Protein AF-A0A960Y0Y5-F1 (afdb_monomer)

Mean predicted aligned error: 6.57 Å

Radius of gyration: 22.01 Å; Cα contacts (8 Å, |Δi|>4): 395; chains: 1; bounding box: 77×46×62 Å

Structure (mmCIF, N/CA/C/O backbone):
data_AF-A0A960Y0Y5-F1
#
_entry.id   AF-A0A960Y0Y5-F1
#
loop_
_atom_site.group_PDB
_atom_site.id
_atom_site.type_symbol
_atom_site.label_atom_id
_atom_site.label_alt_id
_atom_site.label_comp_id
_atom_site.label_asym_id
_atom_site.label_entity_id
_atom_site.label_seq_id
_atom_site.pdbx_PDB_ins_code
_atom_site.Cartn_x
_atom_site.Cartn_y
_atom_site.Cartn_z
_atom_site.occupancy
_atom_site.B_iso_or_equiv
_atom_site.auth_seq_id
_atom_site.auth_comp_id
_atom_site.auth_asym_id
_atom_site.auth_atom_id
_atom_site.pdbx_PDB_model_num
ATOM 1 N N . MET A 1 1 ? -52.942 3.754 -38.334 1.00 38.88 1 MET A N 1
ATOM 2 C CA . MET A 1 1 ? -52.303 3.213 -37.120 1.00 38.88 1 MET A CA 1
ATOM 3 C C . MET A 1 1 ? -50.908 2.802 -37.531 1.00 38.88 1 MET A C 1
ATOM 5 O O . MET A 1 1 ? -50.777 1.812 -38.232 1.00 38.88 1 MET A O 1
ATOM 9 N N . ALA A 1 2 ? -49.924 3.658 -37.262 1.00 35.59 2 ALA A N 1
ATOM 10 C CA . ALA A 1 2 ? -48.522 3.350 -37.504 1.00 35.59 2 ALA A CA 1
ATOM 11 C C . ALA A 1 2 ? -47.985 2.706 -36.225 1.00 35.59 2 ALA A C 1
ATOM 13 O O . ALA A 1 2 ? -48.118 3.289 -35.150 1.00 35.59 2 ALA A O 1
ATOM 14 N N . GLU A 1 3 ? -47.484 1.483 -36.349 1.00 37.06 3 GLU A N 1
ATOM 15 C CA . GLU A 1 3 ? -46.760 0.783 -35.294 1.00 37.06 3 GLU A CA 1
ATOM 16 C C . GLU A 1 3 ? -45.404 1.473 -35.111 1.00 37.06 3 GLU A C 1
ATOM 18 O O . GLU A 1 3 ? -44.602 1.549 -36.042 1.00 37.06 3 GLU A O 1
ATOM 23 N N . GLU A 1 4 ? -45.170 2.019 -33.918 1.00 37.22 4 GLU A N 1
ATOM 24 C CA . GLU A 1 4 ? -43.844 2.447 -33.485 1.00 37.22 4 GLU A CA 1
ATOM 25 C C . GLU A 1 4 ? -43.014 1.191 -33.214 1.00 37.22 4 GLU A C 1
ATOM 27 O O . GLU A 1 4 ? -43.212 0.479 -32.229 1.00 37.22 4 GLU A O 1
ATOM 32 N N . ILE A 1 5 ? -42.102 0.900 -34.139 1.00 40.56 5 ILE A N 1
ATOM 33 C CA . ILE A 1 5 ? -41.051 -0.097 -33.966 1.00 40.56 5 ILE A CA 1
ATOM 34 C C . ILE A 1 5 ? -40.101 0.464 -32.907 1.00 40.56 5 ILE A C 1
ATOM 36 O O . ILE A 1 5 ? -39.397 1.443 -33.150 1.00 40.56 5 ILE A O 1
ATOM 40 N N . GLY A 1 6 ? -40.127 -0.132 -31.715 1.00 38.81 6 GLY A N 1
ATOM 41 C CA . GLY A 1 6 ? -39.169 0.161 -30.659 1.00 38.81 6 GLY A CA 1
ATOM 42 C C . GLY A 1 6 ? -37.760 -0.172 -31.136 1.00 38.81 6 GLY A C 1
ATOM 43 O O . GLY A 1 6 ? -37.482 -1.311 -31.504 1.00 38.81 6 GLY A O 1
ATOM 44 N N . GLU A 1 7 ? -36.883 0.829 -31.140 1.00 38.09 7 GLU A N 1
ATOM 45 C CA . GLU A 1 7 ? -35.450 0.635 -31.333 1.00 38.09 7 GLU A CA 1
ATOM 46 C C . GLU A 1 7 ? -34.916 -0.254 -30.200 1.00 38.09 7 GLU A C 1
ATOM 48 O O . GLU A 1 7 ? -34.775 0.182 -29.053 1.00 38.09 7 GLU A O 1
ATOM 53 N N . GLU A 1 8 ? -34.625 -1.518 -30.516 1.00 40.66 8 GLU A N 1
ATOM 54 C CA . GLU A 1 8 ? -33.754 -2.358 -29.701 1.00 40.66 8 GLU A CA 1
ATOM 55 C C . GLU A 1 8 ? -32.393 -1.661 -29.598 1.00 40.66 8 GLU A C 1
ATOM 57 O O . GLU A 1 8 ? -31.625 -1.588 -30.557 1.00 40.66 8 GLU A O 1
ATOM 62 N N . GLN A 1 9 ? -32.102 -1.101 -28.423 1.00 40.53 9 GLN A N 1
ATOM 63 C CA . GLN A 1 9 ? -30.774 -0.593 -28.112 1.00 40.53 9 GLN A CA 1
ATOM 64 C C . GLN A 1 9 ? -29.809 -1.779 -28.078 1.00 40.53 9 GLN A C 1
ATOM 66 O O . GLN A 1 9 ? -29.833 -2.575 -27.138 1.00 40.53 9 GLN A O 1
ATOM 71 N N . GLU A 1 10 ? -28.948 -1.882 -29.091 1.00 39.78 10 GLU A N 1
ATOM 72 C CA . GLU A 1 10 ? -27.804 -2.790 -29.070 1.00 39.78 10 GLU A CA 1
ATOM 73 C C . GLU A 1 10 ? -27.032 -2.626 -27.744 1.00 39.78 10 GLU A C 1
ATOM 75 O O . GLU A 1 10 ? -26.774 -1.490 -27.312 1.00 39.78 10 GLU A O 1
ATOM 80 N N . PRO A 1 11 ? -26.639 -3.724 -27.073 1.00 42.34 11 PRO A N 1
ATOM 81 C CA . PRO A 1 11 ? -25.850 -3.634 -25.857 1.00 42.34 11 PRO A CA 1
ATOM 82 C C . PRO A 1 11 ? -24.493 -3.010 -26.195 1.00 42.34 11 PRO A C 1
ATOM 84 O O . PRO A 1 11 ? -23.631 -3.641 -26.801 1.00 42.34 11 PRO A O 1
ATOM 87 N N . LYS A 1 12 ? -24.294 -1.746 -25.797 1.00 58.06 12 LYS A N 1
ATOM 88 C CA . LYS A 1 12 ? -22.988 -1.083 -25.879 1.00 58.06 12 LYS A CA 1
ATOM 89 C C . LYS A 1 12 ? -21.984 -1.910 -25.084 1.00 58.06 12 LYS A C 1
ATOM 91 O O . LYS A 1 12 ? -22.096 -1.992 -23.862 1.00 58.06 12 LYS A O 1
ATOM 96 N N . THR A 1 13 ? -21.005 -2.494 -25.772 1.00 67.75 13 THR A N 1
ATOM 97 C CA . THR A 1 13 ? -19.885 -3.191 -25.137 1.00 67.75 13 THR A CA 1
ATOM 98 C C . THR A 1 13 ? -19.277 -2.288 -24.058 1.00 67.75 13 THR A C 1
ATOM 100 O O . THR A 1 13 ? -18.972 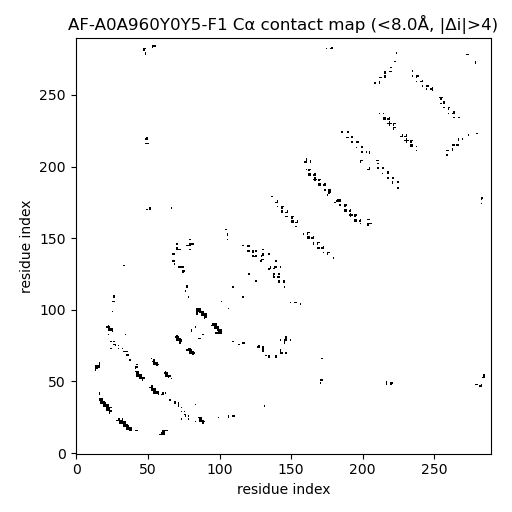-1.125 -24.356 1.00 67.75 13 THR A O 1
ATOM 103 N N . PRO A 1 14 ? -19.120 -2.769 -22.812 1.00 77.00 14 PRO A N 1
ATOM 104 C CA . PRO A 1 14 ? -18.506 -1.980 -21.752 1.00 77.00 14 PRO A CA 1
ATOM 105 C C . PRO A 1 14 ? -17.102 -1.519 -22.164 1.00 77.00 14 PRO A C 1
ATOM 107 O O . PRO A 1 14 ? -16.345 -2.273 -22.774 1.00 77.00 14 PRO A O 1
ATOM 110 N N . GLY A 1 15 ? -16.753 -0.271 -21.852 1.00 84.62 15 GLY A N 1
ATOM 111 C CA . GLY A 1 15 ? -15.432 0.280 -22.154 1.00 84.62 15 GLY A CA 1
ATOM 112 C C . GLY A 1 15 ? -14.330 -0.282 -21.249 1.00 84.62 15 GLY A C 1
ATOM 113 O O . GLY A 1 15 ? -14.602 -0.846 -20.189 1.00 84.62 15 GLY A O 1
ATOM 114 N N . ASP A 1 16 ? -13.071 -0.062 -21.625 1.00 88.75 16 ASP A N 1
ATOM 115 C CA . ASP A 1 16 ? -11.916 -0.388 -20.780 1.00 88.75 16 ASP A CA 1
ATOM 116 C C . ASP A 1 16 ? -11.699 0.714 -19.715 1.00 88.75 16 ASP A C 1
ATOM 118 O O . ASP A 1 16 ? -11.563 1.901 -20.066 1.00 88.75 16 ASP A O 1
ATOM 122 N N . PRO A 1 17 ? -11.715 0.383 -18.407 1.00 92.19 17 PRO A N 1
ATOM 123 C CA . PRO A 1 17 ? -11.440 1.354 -17.353 1.00 92.19 17 PRO A CA 1
ATOM 124 C C . PRO A 1 17 ? -9.949 1.720 -17.239 1.00 92.19 17 PRO A C 1
ATOM 126 O O . PRO A 1 17 ? -9.630 2.689 -16.544 1.00 92.19 17 PRO A O 1
ATOM 129 N N . ILE A 1 18 ? -9.037 0.988 -17.883 1.00 94.19 18 ILE A N 1
ATOM 130 C CA . ILE A 1 18 ? -7.590 1.176 -17.781 1.00 94.19 18 ILE A CA 1
ATOM 131 C C . ILE A 1 18 ? -7.074 2.088 -18.897 1.00 94.19 18 ILE A C 1
ATOM 133 O O . ILE A 1 18 ? -7.398 1.963 -20.074 1.00 94.19 18 ILE A O 1
ATOM 137 N N . LEU A 1 19 ? -6.243 3.049 -18.508 1.00 93.56 19 LEU A N 1
ATOM 138 C CA . LEU A 1 19 ? -5.456 3.886 -19.401 1.00 93.56 19 LEU A CA 1
ATOM 139 C C . LEU A 1 19 ? -4.022 3.365 -19.407 1.00 93.56 19 LEU A C 1
ATOM 141 O O . LEU A 1 19 ? -3.448 3.126 -18.343 1.00 93.56 19 LEU A O 1
ATOM 145 N N . VAL A 1 20 ? -3.439 3.237 -20.595 1.00 94.50 20 VAL A N 1
ATOM 146 C CA . VAL A 1 20 ? -2.061 2.772 -20.784 1.00 94.50 20 VAL A CA 1
ATOM 147 C C . VAL A 1 20 ? -1.204 3.931 -21.277 1.00 94.50 20 VAL A C 1
ATOM 149 O O . VAL A 1 20 ? -1.594 4.656 -22.191 1.00 94.50 20 VAL A O 1
ATOM 152 N N . TYR A 1 21 ? -0.038 4.109 -20.664 1.00 93.69 21 TYR A N 1
ATOM 153 C CA . TYR A 1 21 ? 0.940 5.120 -21.047 1.00 93.69 21 TYR A CA 1
ATOM 154 C C . TYR A 1 21 ? 2.309 4.486 -21.240 1.00 93.69 21 TYR A C 1
ATOM 156 O O . TYR A 1 21 ? 2.738 3.690 -20.406 1.00 93.69 21 TYR A O 1
ATOM 164 N N . ASP A 1 22 ? 3.019 4.923 -22.272 1.00 94.44 22 ASP A N 1
ATOM 165 C CA . ASP A 1 22 ? 4.430 4.598 -22.439 1.00 94.44 22 ASP A CA 1
ATOM 166 C C . ASP A 1 22 ? 5.278 5.463 -21.507 1.00 94.44 22 ASP A C 1
ATOM 168 O O . ASP A 1 22 ? 5.110 6.688 -21.416 1.00 94.44 22 ASP A O 1
ATOM 172 N N . VAL A 1 23 ? 6.166 4.804 -20.772 1.00 96.81 23 VAL A N 1
ATOM 173 C CA . VAL A 1 23 ? 7.117 5.424 -19.856 1.00 96.81 23 VAL A CA 1
ATOM 174 C C . VAL A 1 23 ? 8.489 4.777 -20.030 1.00 96.81 23 VAL A C 1
ATOM 176 O O . VAL A 1 23 ? 8.618 3.667 -20.526 1.00 96.81 23 VAL A O 1
ATOM 179 N N . THR A 1 24 ? 9.533 5.462 -19.586 1.00 98.19 24 THR A N 1
ATOM 180 C CA . THR A 1 24 ? 10.914 4.988 -19.644 1.00 98.19 24 THR A CA 1
ATOM 181 C C . THR A 1 24 ? 11.428 4.699 -18.239 1.00 98.19 24 THR A C 1
ATOM 183 O O . THR A 1 24 ? 11.309 5.532 -17.329 1.00 98.19 24 THR A O 1
ATOM 186 N N . CYS A 1 25 ? 12.025 3.520 -18.062 1.00 98.06 25 CYS A N 1
ATOM 187 C CA . CYS A 1 25 ? 12.634 3.101 -16.808 1.00 98.06 25 CYS A CA 1
ATOM 188 C C . CYS A 1 25 ? 13.785 4.046 -16.412 1.00 98.06 25 CYS A C 1
ATOM 190 O O . CYS A 1 25 ? 14.710 4.238 -17.197 1.00 98.06 25 CYS A O 1
ATOM 192 N N . PRO A 1 26 ? 13.804 4.598 -15.186 1.00 97.75 26 PRO A N 1
ATOM 193 C CA . PRO A 1 26 ? 14.880 5.493 -14.750 1.00 97.75 26 PRO A CA 1
ATOM 194 C C . PRO A 1 26 ? 16.202 4.771 -14.428 1.00 97.75 26 PRO A C 1
ATOM 196 O O . PRO A 1 26 ? 17.226 5.416 -14.205 1.00 97.75 26 PRO A O 1
ATOM 199 N N . VAL A 1 27 ? 16.188 3.436 -14.360 1.00 97.69 27 VAL A N 1
ATOM 200 C CA . VAL A 1 27 ? 17.361 2.621 -14.015 1.00 97.69 27 VAL A CA 1
ATOM 201 C C . VAL A 1 27 ? 18.093 2.159 -15.273 1.00 97.69 27 VAL A C 1
ATOM 203 O O . VAL A 1 27 ? 19.270 2.479 -15.427 1.00 97.69 27 VAL A O 1
ATOM 206 N N . CYS A 1 28 ? 17.407 1.431 -16.158 1.00 96.75 28 CYS A N 1
ATOM 207 C CA . CYS A 1 28 ? 17.999 0.818 -17.353 1.00 96.75 28 CYS A CA 1
ATOM 208 C C . CYS A 1 28 ? 17.586 1.481 -18.675 1.00 96.75 28 CYS A C 1
ATOM 210 O O . CYS A 1 28 ? 17.960 0.988 -19.731 1.00 96.75 28 CYS A O 1
ATOM 212 N N . GLU A 1 29 ? 16.802 2.563 -18.624 1.00 97.19 29 GLU A N 1
ATOM 213 C CA . GLU A 1 29 ? 16.362 3.336 -19.798 1.00 97.19 29 GLU A CA 1
ATOM 214 C C . GLU A 1 29 ? 15.484 2.574 -20.805 1.00 97.19 29 GLU A C 1
ATOM 216 O O . GLU A 1 29 ? 15.203 3.093 -21.878 1.00 97.19 29 GLU A O 1
ATOM 221 N N . PHE A 1 30 ? 14.966 1.396 -20.439 1.00 96.62 30 PHE A N 1
ATOM 222 C CA . PHE A 1 30 ? 13.965 0.679 -21.233 1.00 96.62 30 PHE A CA 1
ATOM 223 C C . PHE A 1 30 ? 12.703 1.536 -21.424 1.00 96.62 30 PHE A C 1
ATOM 225 O O . PHE A 1 30 ? 12.082 1.943 -20.436 1.00 96.62 30 PHE A O 1
ATOM 232 N N . ASP A 1 31 ? 12.344 1.826 -22.674 1.00 93.62 31 ASP A N 1
ATOM 233 C CA . ASP A 1 31 ? 11.357 2.832 -23.090 1.00 93.62 31 ASP A CA 1
ATOM 234 C C . ASP A 1 31 ? 10.014 2.258 -23.569 1.00 93.62 31 ASP A C 1
ATOM 236 O O . ASP A 1 31 ? 9.048 3.005 -23.700 1.00 93.62 31 ASP A O 1
ATOM 240 N N . GLU A 1 32 ? 9.906 0.937 -23.718 1.00 91.62 32 GLU A N 1
ATOM 241 C CA . GLU A 1 32 ? 8.648 0.238 -24.026 1.00 91.62 32 GLU A CA 1
ATOM 242 C C . GLU A 1 32 ? 7.831 -0.126 -22.764 1.00 91.62 32 GLU A C 1
ATOM 244 O O . GLU A 1 32 ? 6.918 -0.957 -22.800 1.00 91.62 32 GLU A O 1
ATOM 249 N N . LEU A 1 33 ? 8.143 0.478 -21.612 1.00 95.19 33 LEU A N 1
ATOM 250 C CA . LEU A 1 33 ? 7.489 0.165 -20.343 1.00 95.19 33 LEU A CA 1
ATOM 251 C C . LEU A 1 33 ? 6.071 0.755 -20.283 1.00 95.19 33 LEU A C 1
ATOM 253 O O . LEU A 1 33 ? 5.865 1.952 -20.475 1.00 95.19 33 LEU A O 1
ATOM 257 N N . LYS A 1 34 ? 5.086 -0.086 -19.948 1.00 95.44 34 LYS A N 1
ATOM 258 C CA . LYS A 1 34 ? 3.674 0.308 -19.832 1.00 95.44 34 LYS A CA 1
ATOM 259 C C . LYS A 1 34 ? 3.316 0.691 -18.397 1.00 95.44 34 LYS A C 1
ATOM 261 O O . LYS A 1 34 ? 3.380 -0.140 -17.493 1.00 95.44 34 LYS A O 1
ATOM 266 N N . TYR A 1 35 ? 2.896 1.938 -18.201 1.00 96.50 35 TYR A N 1
ATOM 267 C CA . TYR A 1 35 ? 2.264 2.419 -16.973 1.00 96.50 35 TYR A CA 1
ATOM 268 C C . TYR A 1 35 ? 0.741 2.375 -17.111 1.00 96.50 35 TYR A C 1
ATOM 270 O O . TYR A 1 35 ? 0.183 2.939 -18.055 1.00 96.50 35 TYR A O 1
ATOM 278 N N . TYR A 1 36 ? 0.071 1.757 -16.141 1.00 96.00 36 TYR A N 1
ATOM 279 C CA . TYR A 1 36 ? -1.385 1.635 -16.103 1.00 96.00 36 TYR A CA 1
ATOM 280 C C . TYR A 1 36 ? -1.981 2.643 -15.120 1.00 96.00 36 TYR A C 1
ATOM 282 O O . TYR A 1 36 ? -1.487 2.801 -14.004 1.00 96.00 36 TYR A O 1
ATOM 290 N N . ALA A 1 37 ? -3.062 3.309 -15.521 1.00 94.56 37 ALA A N 1
ATOM 291 C CA . ALA A 1 37 ? -3.837 4.188 -14.654 1.00 94.56 37 ALA A CA 1
ATOM 292 C C . ALA A 1 37 ? -5.325 3.857 -14.736 1.00 94.56 37 ALA A C 1
ATOM 294 O O . ALA A 1 37 ? -5.858 3.639 -15.820 1.00 94.56 37 ALA A O 1
ATOM 295 N N . LEU A 1 38 ? -6.022 3.891 -13.604 1.00 93.44 38 LEU A N 1
ATOM 296 C CA . LEU A 1 38 ? -7.473 3.762 -13.596 1.00 93.44 38 LEU A CA 1
ATOM 297 C C . LEU A 1 38 ? -8.124 5.071 -14.057 1.00 93.44 38 LEU A C 1
ATOM 299 O O . LEU A 1 38 ? -7.866 6.141 -13.496 1.00 93.44 38 LEU A O 1
ATOM 303 N N . ARG A 1 39 ? -9.015 4.997 -15.047 1.00 92.31 39 ARG A N 1
ATOM 304 C CA . ARG A 1 39 ? -9.827 6.138 -15.477 1.00 92.31 39 ARG A CA 1
ATOM 305 C C . ARG A 1 39 ? -10.686 6.619 -14.307 1.00 92.31 39 ARG A C 1
ATOM 307 O O . ARG A 1 39 ? -11.393 5.833 -13.675 1.00 92.31 39 ARG A O 1
ATOM 314 N N . ALA A 1 40 ? -10.658 7.920 -14.029 1.00 88.38 40 ALA A N 1
ATOM 315 C CA . ALA A 1 40 ? -11.422 8.504 -12.929 1.00 88.38 40 ALA A CA 1
ATOM 316 C C . ALA A 1 40 ? -12.922 8.167 -13.038 1.00 88.38 40 ALA A C 1
ATOM 318 O O . ALA A 1 40 ? -13.525 8.346 -14.096 1.00 88.38 40 ALA A O 1
ATOM 319 N N . LYS A 1 41 ? -13.519 7.711 -11.926 1.00 85.94 41 LYS A N 1
ATOM 320 C CA . LYS A 1 41 ? -14.946 7.342 -11.810 1.00 85.94 41 LYS A CA 1
ATOM 321 C C . LYS A 1 41 ? -15.411 6.262 -12.807 1.00 85.94 41 LYS A C 1
ATOM 323 O O . LYS A 1 41 ? -16.597 6.206 -13.125 1.00 85.94 41 LYS A O 1
ATOM 328 N N . SER A 1 42 ? -14.497 5.436 -13.321 1.00 88.94 42 SER A N 1
ATOM 329 C CA . SER A 1 42 ? -14.847 4.314 -14.205 1.00 88.94 42 SER A CA 1
ATOM 330 C C . SER A 1 42 ? -15.503 3.161 -13.443 1.00 88.94 42 SER A C 1
ATOM 332 O O . SER A 1 42 ? -16.532 2.649 -13.881 1.00 88.94 42 SER A O 1
ATOM 334 N N . LEU A 1 43 ? -14.954 2.819 -12.276 1.00 88.56 43 LEU A N 1
ATOM 335 C CA . LEU A 1 43 ? -15.423 1.738 -11.411 1.00 88.56 43 LEU A CA 1
ATOM 336 C C . LEU A 1 43 ? -15.924 2.276 -10.069 1.00 88.56 43 LEU A C 1
ATOM 338 O O . LEU A 1 43 ? -15.470 3.323 -9.590 1.00 88.56 43 LEU A O 1
ATOM 342 N N . MET A 1 44 ? -16.855 1.544 -9.459 1.00 88.50 44 MET A N 1
ATOM 343 C CA . MET A 1 44 ? -17.244 1.774 -8.071 1.00 88.50 44 MET A CA 1
ATOM 344 C C . MET A 1 44 ? -16.161 1.211 -7.151 1.00 88.50 44 MET A C 1
ATOM 346 O O . MET A 1 44 ? -15.626 0.136 -7.404 1.00 88.50 44 MET A O 1
ATOM 350 N N . VAL A 1 45 ? -15.810 1.946 -6.094 1.00 90.12 45 VAL A N 1
ATOM 351 C CA . VAL A 1 45 ? -14.747 1.542 -5.165 1.00 90.12 45 VAL A CA 1
ATOM 352 C C . VAL A 1 45 ? -15.313 1.464 -3.758 1.00 90.12 45 VAL A C 1
ATOM 354 O O . VAL A 1 45 ? -15.796 2.464 -3.223 1.00 90.12 45 VAL A O 1
ATOM 357 N N . LYS A 1 46 ? -15.227 0.281 -3.155 1.00 89.75 46 LYS A N 1
ATOM 358 C CA . LYS A 1 46 ? -15.455 0.061 -1.722 1.00 89.75 46 LYS A CA 1
ATOM 359 C C . LYS A 1 46 ? -14.140 -0.308 -1.045 1.00 89.75 46 LYS A C 1
ATOM 361 O O . LYS A 1 46 ? -13.162 -0.611 -1.714 1.00 89.75 46 LYS A O 1
AT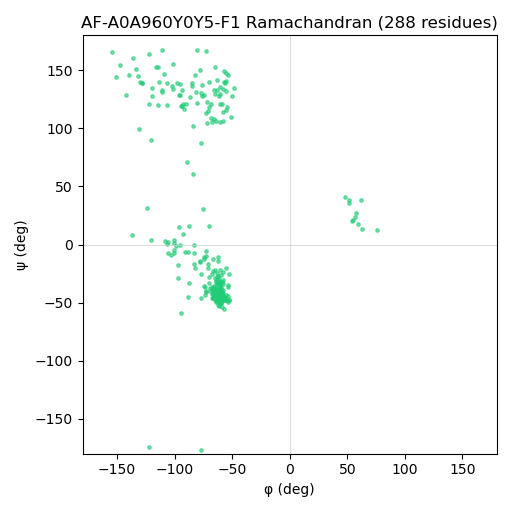OM 366 N N . SER A 1 47 ? -14.113 -0.284 0.278 1.00 90.69 47 SER A N 1
ATOM 367 C CA . SER A 1 47 ? -12.983 -0.773 1.070 1.00 90.69 47 SER A CA 1
ATOM 368 C C . SER A 1 47 ? -13.354 -2.096 1.722 1.00 90.69 47 SER A C 1
ATOM 370 O O . SER A 1 47 ? -14.462 -2.222 2.248 1.00 90.69 47 SER A O 1
ATOM 372 N N . ASN A 1 48 ? -12.428 -3.053 1.748 1.00 91.38 48 ASN A N 1
ATOM 373 C CA . ASN A 1 48 ? -12.559 -4.209 2.633 1.00 91.38 48 ASN A CA 1
ATOM 374 C C . ASN A 1 48 ? -12.207 -3.847 4.092 1.00 91.38 48 ASN A C 1
ATOM 376 O O . ASN A 1 48 ? -11.905 -2.698 4.414 1.00 91.38 48 ASN A O 1
ATOM 380 N N . ILE A 1 49 ? -12.230 -4.843 4.980 1.00 92.12 49 ILE A N 1
ATOM 381 C CA . ILE A 1 49 ? -11.959 -4.687 6.418 1.00 92.12 49 ILE A CA 1
ATOM 382 C C . ILE A 1 49 ? -10.557 -4.139 6.750 1.00 92.12 49 ILE A C 1
ATOM 384 O O . ILE A 1 49 ? -10.384 -3.499 7.780 1.00 92.12 49 ILE A O 1
ATOM 388 N N . LEU A 1 50 ? -9.568 -4.344 5.874 1.00 93.75 50 LEU A N 1
ATOM 389 C CA . LEU A 1 50 ? -8.207 -3.799 6.000 1.00 93.75 50 LEU A CA 1
ATOM 390 C C . LEU A 1 50 ? -8.032 -2.493 5.201 1.00 93.75 50 LEU A C 1
ATOM 392 O O . LEU A 1 50 ? -6.911 -2.059 4.932 1.00 93.75 50 LEU A O 1
ATOM 396 N N . GLU A 1 51 ? -9.142 -1.877 4.790 1.00 94.12 51 GLU A N 1
ATOM 397 C CA . GLU A 1 51 ? -9.199 -0.674 3.958 1.00 94.12 51 GLU A CA 1
ATOM 398 C C . GLU A 1 51 ? -8.489 -0.809 2.606 1.00 94.12 51 GLU A C 1
ATOM 400 O O . GLU A 1 51 ? -8.016 0.176 2.037 1.00 94.12 51 GLU A O 1
ATOM 405 N N . ILE A 1 52 ? -8.386 -2.023 2.065 1.00 93.56 52 ILE A N 1
ATOM 406 C CA . ILE A 1 52 ? -7.884 -2.235 0.705 1.00 93.56 52 ILE A CA 1
ATOM 407 C C . ILE A 1 52 ? -9.043 -1.969 -0.268 1.00 93.56 52 ILE A C 1
ATOM 409 O O . ILE A 1 52 ? -10.136 -2.504 -0.050 1.00 93.56 52 ILE A O 1
ATOM 413 N N . PRO A 1 53 ? -8.830 -1.168 -1.330 1.00 92.56 53 PRO A N 1
ATOM 414 C CA . PRO A 1 53 ? -9.849 -0.916 -2.341 1.00 92.56 53 PRO A CA 1
ATOM 415 C C . PRO A 1 53 ? -10.331 -2.208 -3.004 1.00 92.56 53 PRO A C 1
ATOM 417 O O . PRO A 1 53 ? -9.520 -3.024 -3.428 1.00 92.56 53 PRO A O 1
ATOM 420 N N . ILE A 1 54 ? -11.641 -2.361 -3.138 1.00 90.19 54 ILE A N 1
ATOM 421 C CA . ILE A 1 54 ? -12.322 -3.388 -3.919 1.00 90.19 54 ILE A CA 1
ATOM 422 C C . ILE A 1 54 ? -13.048 -2.664 -5.047 1.00 90.19 54 ILE A C 1
ATOM 424 O O . ILE A 1 54 ? -13.873 -1.780 -4.800 1.00 90.19 54 ILE A O 1
ATOM 428 N N . TYR A 1 55 ? -12.687 -3.015 -6.276 1.00 89.38 55 TYR A N 1
ATOM 429 C CA . TYR A 1 55 ? -13.237 -2.432 -7.491 1.00 89.38 55 TYR A CA 1
ATOM 430 C C . TYR A 1 55 ? -14.429 -3.273 -7.943 1.00 89.38 55 TYR A C 1
ATOM 432 O O . TYR A 1 55 ? -14.277 -4.457 -8.228 1.00 89.38 55 TYR A O 1
ATOM 440 N N . GLU A 1 56 ? -15.610 -2.664 -7.952 1.00 84.50 56 GLU A N 1
ATOM 441 C CA . GLU A 1 56 ? -16.865 -3.294 -8.357 1.00 84.50 56 GLU A CA 1
ATOM 442 C C . GLU A 1 56 ? -17.251 -2.886 -9.781 1.00 84.50 56 GLU A C 1
ATOM 444 O O . GLU A 1 56 ? -16.880 -1.811 -10.275 1.00 84.50 56 GLU A O 1
ATOM 449 N N . ASP A 1 57 ? -18.037 -3.756 -10.407 1.00 75.69 57 ASP A N 1
ATOM 450 C CA . ASP A 1 57 ? -18.552 -3.600 -11.759 1.00 75.69 57 ASP A CA 1
ATOM 451 C C . ASP A 1 57 ? -19.317 -2.284 -11.924 1.00 75.69 57 ASP A C 1
ATOM 453 O O . ASP A 1 57 ? -19.994 -1.778 -11.025 1.00 75.69 57 ASP A O 1
ATOM 457 N N . SER A 1 58 ? -19.231 -1.735 -13.130 1.00 81.88 58 SER A N 1
ATOM 458 C CA . SER A 1 58 ? -19.987 -0.564 -13.550 1.00 81.88 58 SER A CA 1
ATOM 459 C C . SER A 1 58 ? -20.680 -0.899 -14.863 1.00 81.88 58 SER A C 1
ATOM 461 O O . SER A 1 58 ? -20.034 -1.464 -15.742 1.00 81.88 58 SER A O 1
ATOM 463 N N . PRO A 1 59 ? -21.943 -0.493 -15.086 1.00 82.31 59 PRO A N 1
ATOM 464 C CA . PRO A 1 59 ? -22.630 -0.763 -16.352 1.00 82.31 59 PRO A CA 1
ATOM 465 C C . PRO A 1 59 ? -21.881 -0.257 -17.597 1.00 82.31 59 PRO A C 1
ATOM 467 O O . PRO A 1 59 ? -22.164 -0.684 -18.709 1.00 82.31 59 PRO A O 1
ATOM 470 N N . LYS A 1 60 ? -20.952 0.694 -17.424 1.00 85.69 60 LYS A N 1
ATOM 471 C CA . LYS A 1 60 ? -20.210 1.338 -18.515 1.00 85.69 60 LYS A CA 1
ATOM 472 C C . LYS A 1 60 ? -18.830 0.742 -18.780 1.00 85.69 60 LYS A C 1
ATOM 474 O O . LYS A 1 60 ? -18.270 1.053 -19.828 1.00 85.69 60 LYS A O 1
ATOM 479 N N . TYR A 1 61 ? -18.262 -0.024 -17.850 1.00 86.31 61 TYR A N 1
ATOM 480 C CA . TYR A 1 61 ? -16.867 -0.459 -17.924 1.00 86.31 61 TYR A CA 1
ATOM 481 C C . TYR A 1 61 ? -16.702 -1.907 -17.476 1.00 86.31 61 TYR A C 1
ATOM 483 O O . TYR A 1 61 ? -17.383 -2.356 -16.558 1.00 86.31 61 TYR A O 1
ATOM 491 N N . VAL A 1 62 ? -15.766 -2.615 -18.105 1.00 84.62 62 VAL A N 1
ATOM 492 C CA . VAL A 1 62 ? -15.390 -3.975 -17.700 1.00 84.62 62 VAL A CA 1
ATOM 493 C C . VAL A 1 62 ? -14.806 -3.956 -16.285 1.00 84.62 62 VAL A C 1
ATOM 495 O O . VAL A 1 62 ? -14.077 -3.037 -15.916 1.00 84.62 62 VAL A O 1
ATOM 498 N N . ALA A 1 63 ? -15.122 -4.976 -15.492 1.00 81.75 63 ALA A N 1
ATOM 499 C CA . ALA A 1 63 ? -14.584 -5.159 -14.152 1.00 81.75 63 ALA A CA 1
ATOM 500 C C . ALA A 1 63 ? -13.069 -5.415 -14.178 1.00 81.75 63 ALA A C 1
ATOM 502 O O . ALA A 1 63 ? -12.602 -6.306 -14.886 1.00 81.75 63 ALA A O 1
ATOM 503 N N . VAL A 1 64 ? -12.301 -4.670 -13.378 1.00 87.94 64 VAL A N 1
ATOM 504 C CA . VAL A 1 64 ? -10.852 -4.875 -13.212 1.00 87.94 64 VAL A CA 1
ATOM 505 C C . VAL A 1 64 ? -10.465 -4.639 -11.753 1.00 87.94 64 VAL A C 1
ATOM 507 O O . VAL A 1 64 ? -10.752 -3.578 -11.198 1.00 87.94 64 VAL A O 1
ATOM 510 N N . ASP A 1 65 ? -9.752 -5.589 -11.140 1.00 91.12 65 ASP A N 1
ATOM 511 C CA . ASP A 1 65 ? -9.104 -5.373 -9.841 1.00 91.12 65 ASP A CA 1
ATOM 512 C C . ASP A 1 65 ? -7.830 -4.543 -10.044 1.00 91.12 65 ASP A C 1
ATOM 514 O O . ASP A 1 65 ? -6.732 -5.065 -10.230 1.00 91.12 65 ASP A O 1
ATOM 518 N N . TYR A 1 66 ? -7.970 -3.216 -10.025 1.00 93.81 66 TYR A N 1
ATOM 519 C CA . TYR A 1 66 ? -6.855 -2.306 -10.294 1.00 93.81 66 TYR A CA 1
ATOM 520 C C . TYR A 1 66 ? -5.701 -2.421 -9.279 1.00 93.81 66 TYR A C 1
ATOM 522 O O . TYR A 1 66 ? -4.593 -1.962 -9.565 1.00 93.81 66 TYR A O 1
ATOM 530 N N . ASN A 1 67 ? -5.895 -3.078 -8.126 1.00 94.94 67 ASN A N 1
ATOM 531 C CA . ASN A 1 67 ? -4.771 -3.377 -7.238 1.00 94.94 67 ASN A CA 1
ATOM 532 C C . ASN A 1 67 ? -3.695 -4.210 -7.959 1.00 94.94 67 ASN A C 1
ATOM 534 O O . ASN A 1 67 ? -2.510 -3.974 -7.743 1.00 94.94 67 ASN A O 1
ATOM 538 N N . GLU A 1 68 ? -4.074 -5.097 -8.884 1.00 95.38 68 GLU A N 1
ATOM 539 C CA . GL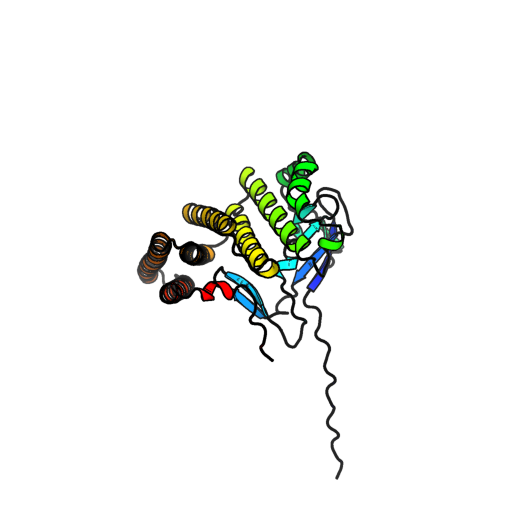U A 1 68 ? -3.137 -5.925 -9.659 1.00 95.38 68 GLU A CA 1
ATOM 540 C C . GLU A 1 68 ? -2.188 -5.091 -10.533 1.00 95.38 68 GLU A C 1
ATOM 542 O O . GLU A 1 68 ? -1.060 -5.505 -10.802 1.00 95.38 68 GLU A O 1
ATOM 547 N N . LEU A 1 69 ? -2.612 -3.888 -10.934 1.00 95.50 69 LEU A N 1
ATOM 548 C CA . LEU A 1 69 ? -1.895 -2.997 -11.853 1.00 95.50 69 LEU A CA 1
ATOM 549 C C . LEU A 1 69 ? -1.255 -1.785 -11.162 1.00 95.50 69 LEU A C 1
ATOM 551 O O . LEU A 1 69 ? -0.607 -0.974 -11.822 1.00 95.50 69 LEU A O 1
ATOM 555 N N . LEU A 1 70 ? -1.403 -1.660 -9.839 1.00 95.31 70 LEU A N 1
ATOM 556 C CA . LEU A 1 70 ? -0.966 -0.485 -9.078 1.00 95.31 70 LEU A CA 1
ATOM 557 C C . LEU A 1 70 ? 0.539 -0.200 -9.212 1.00 95.31 70 LEU A C 1
ATOM 559 O O . LEU A 1 70 ? 0.975 0.950 -9.141 1.00 95.31 70 LEU A O 1
ATOM 563 N N . HIS A 1 71 ? 1.330 -1.257 -9.375 1.00 97.50 71 HIS A N 1
ATOM 564 C CA . HIS A 1 71 ? 2.779 -1.190 -9.495 1.00 97.50 71 HIS A CA 1
ATOM 565 C C . HIS A 1 71 ? 3.204 -1.458 -10.934 1.00 97.50 71 HIS A C 1
ATOM 567 O O . HIS A 1 71 ? 2.955 -2.532 -11.476 1.00 97.50 71 HIS A O 1
ATOM 573 N N . THR A 1 72 ? 3.884 -0.496 -11.547 1.00 97.38 72 THR A N 1
ATOM 574 C CA . THR A 1 72 ? 4.573 -0.695 -12.826 1.00 97.38 72 THR A CA 1
ATOM 575 C C . THR A 1 72 ? 5.962 -1.245 -12.542 1.00 97.38 72 THR A C 1
ATOM 577 O O . THR A 1 72 ? 6.690 -0.662 -11.739 1.00 97.38 72 THR A O 1
ATOM 580 N N . VAL A 1 73 ? 6.317 -2.364 -13.174 1.00 97.31 73 VAL A N 1
ATOM 581 C CA . VAL A 1 73 ? 7.600 -3.052 -12.988 1.00 97.31 73 VAL A CA 1
ATOM 582 C C . VAL A 1 73 ? 8.320 -3.103 -14.326 1.00 97.31 73 VAL A C 1
ATOM 584 O O . VAL A 1 73 ? 7.748 -3.543 -15.318 1.00 97.31 73 VAL A O 1
ATOM 587 N N . CYS A 1 74 ? 9.570 -2.648 -14.359 1.00 96.56 74 CYS A N 1
ATOM 588 C CA . CYS A 1 74 ? 10.415 -2.786 -15.536 1.00 96.56 74 CYS A CA 1
ATOM 589 C C . CYS A 1 74 ? 10.836 -4.254 -15.707 1.00 96.56 74 CYS A C 1
ATOM 591 O O . CYS A 1 74 ? 11.484 -4.778 -14.804 1.00 96.56 74 CYS A O 1
ATOM 593 N N . PRO A 1 75 ? 10.559 -4.905 -16.848 1.00 94.31 75 PRO A N 1
ATOM 594 C CA . PRO A 1 75 ? 10.893 -6.318 -17.034 1.00 94.31 75 PRO A CA 1
ATOM 595 C C . PRO A 1 75 ? 12.403 -6.579 -17.166 1.00 94.31 75 PRO A C 1
ATOM 597 O O . PRO A 1 75 ? 12.840 -7.707 -17.002 1.00 94.31 75 PRO A O 1
ATOM 600 N N . LYS A 1 76 ? 13.214 -5.547 -17.447 1.00 93.81 76 LYS A N 1
ATOM 601 C CA . LYS A 1 76 ? 14.667 -5.686 -17.647 1.00 93.81 76 LYS A CA 1
ATOM 602 C C . LYS A 1 76 ? 15.491 -5.596 -16.365 1.00 93.81 76 LYS A C 1
ATOM 604 O O . LYS A 1 76 ? 16.549 -6.198 -16.284 1.00 93.81 76 LYS A O 1
ATOM 609 N N . CYS A 1 77 ? 15.059 -4.790 -15.397 1.00 95.00 77 CYS A N 1
ATOM 610 C CA . CYS A 1 77 ? 15.830 -4.540 -14.169 1.00 95.00 77 CYS A CA 1
ATOM 611 C C . CYS A 1 77 ? 14.969 -4.554 -12.898 1.00 95.00 77 CYS A C 1
ATOM 613 O O . CYS A 1 77 ? 15.405 -4.093 -11.841 1.00 95.00 77 CYS A O 1
ATOM 615 N N . PHE A 1 78 ? 13.703 -4.956 -13.028 1.00 96.81 78 PHE A N 1
ATOM 616 C CA . PHE A 1 78 ? 12.717 -5.071 -11.950 1.00 96.81 78 PHE A CA 1
ATOM 617 C C . PHE A 1 78 ? 12.512 -3.804 -11.116 1.00 96.81 78 PHE A C 1
ATOM 619 O O . PHE A 1 78 ? 11.992 -3.849 -10.002 1.00 96.81 78 PHE A O 1
ATOM 626 N N . PHE A 1 79 ? 12.887 -2.640 -11.655 1.00 97.69 79 PHE A N 1
ATOM 627 C CA . PHE A 1 79 ? 12.578 -1.367 -11.018 1.00 97.69 79 PHE A CA 1
ATOM 628 C C . PHE A 1 79 ? 11.069 -1.181 -10.958 1.00 97.69 79 PHE A C 1
ATOM 630 O O . PHE A 1 79 ? 10.378 -1.368 -11.960 1.00 97.69 79 PHE A O 1
ATOM 637 N N . VAL A 1 80 ? 10.575 -0.787 -9.788 1.00 97.81 80 VAL A N 1
ATOM 638 C CA . VAL A 1 80 ? 9.147 -0.673 -9.510 1.00 97.81 80 VAL A CA 1
ATOM 639 C C . VAL A 1 80 ? 8.764 0.755 -9.133 1.00 97.81 80 VAL A C 1
ATOM 641 O O . VAL A 1 80 ? 9.411 1.408 -8.313 1.00 97.81 80 VAL A O 1
ATOM 644 N N . GLY A 1 81 ? 7.668 1.233 -9.711 1.00 97.31 81 GLY A N 1
ATOM 645 C CA . GLY A 1 81 ? 7.069 2.531 -9.414 1.00 97.31 81 GLY A CA 1
ATOM 646 C C . GLY A 1 81 ? 5.567 2.397 -9.192 1.00 97.31 81 GLY A C 1
ATOM 647 O O . GLY A 1 81 ? 4.909 1.559 -9.807 1.00 97.31 81 GLY A O 1
ATOM 648 N N . GLY A 1 82 ? 5.020 3.207 -8.286 1.00 94.94 82 GLY A N 1
ATOM 649 C CA . GLY A 1 82 ? 3.581 3.243 -7.987 1.00 94.94 82 GLY A CA 1
ATOM 650 C C . GLY A 1 82 ? 2.867 4.445 -8.606 1.00 94.94 82 GLY A C 1
ATOM 651 O O . GLY A 1 82 ? 1.643 4.541 -8.557 1.00 94.94 82 GLY A O 1
ATOM 652 N N . LYS A 1 83 ? 3.621 5.399 -9.159 1.00 95.25 83 LYS A N 1
ATOM 653 C CA . LYS A 1 83 ? 3.095 6.611 -9.792 1.00 95.25 83 LYS A CA 1
ATOM 654 C C . LYS A 1 83 ? 3.790 6.830 -11.125 1.00 95.25 83 LYS A C 1
ATOM 656 O O . LYS A 1 83 ? 4.971 6.534 -11.259 1.00 95.25 83 LYS A O 1
ATOM 661 N N . LYS A 1 84 ? 3.098 7.459 -12.078 1.00 95.44 84 LYS A N 1
ATOM 662 C CA . LYS A 1 84 ? 3.694 7.834 -13.371 1.00 95.44 84 LYS A CA 1
ATOM 663 C C . LYS A 1 84 ? 4.983 8.653 -13.208 1.00 95.44 84 LYS A C 1
ATOM 665 O O . LYS A 1 84 ? 5.933 8.463 -13.953 1.00 95.44 84 LYS A O 1
ATOM 670 N N . ALA A 1 85 ? 5.029 9.520 -12.192 1.00 96.12 85 ALA A N 1
ATOM 671 C CA . ALA A 1 85 ? 6.187 10.353 -11.863 1.00 96.12 85 ALA A CA 1
ATOM 672 C C . ALA A 1 85 ? 7.420 9.572 -11.366 1.00 96.12 85 ALA A C 1
ATOM 674 O O . ALA A 1 85 ? 8.500 10.150 -11.307 1.00 96.12 85 ALA A O 1
ATOM 675 N N . ASP A 1 86 ? 7.298 8.283 -11.034 1.00 97.06 86 ASP A N 1
ATOM 676 C CA . ASP A 1 86 ? 8.460 7.427 -10.750 1.00 97.06 86 ASP A CA 1
ATOM 677 C C . ASP A 1 86 ? 9.250 7.078 -12.028 1.00 97.06 86 ASP A C 1
ATOM 679 O O . ASP A 1 86 ? 10.352 6.541 -11.953 1.00 97.06 86 ASP A O 1
ATOM 683 N N . PHE A 1 87 ? 8.711 7.399 -13.205 1.00 98.06 87 PHE A N 1
ATOM 684 C CA . PHE A 1 87 ? 9.301 7.105 -14.504 1.00 98.06 87 PHE A CA 1
ATOM 685 C C . PHE A 1 87 ? 9.508 8.382 -15.314 1.00 98.06 87 PHE A C 1
ATOM 687 O O . PHE A 1 87 ? 8.941 9.436 -15.022 1.00 98.06 87 PHE A O 1
ATOM 694 N N . THR A 1 88 ? 10.330 8.282 -16.354 1.00 97.50 88 THR A N 1
ATOM 695 C CA . THR A 1 88 ? 10.441 9.348 -17.354 1.00 97.50 88 THR A CA 1
ATOM 696 C C . THR A 1 88 ? 9.335 9.162 -18.389 1.00 97.50 88 THR A C 1
ATOM 698 O O . THR A 1 88 ? 9.043 8.033 -18.760 1.00 97.50 88 THR A O 1
ATOM 701 N N . TYR A 1 89 ? 8.685 10.225 -18.855 1.00 95.44 89 TYR A N 1
ATOM 702 C CA . TYR A 1 89 ? 7.596 10.109 -19.835 1.00 95.44 89 TYR A CA 1
ATOM 703 C C . TYR A 1 89 ? 7.425 11.382 -20.662 1.00 95.44 89 TYR A C 1
ATOM 705 O O . TYR A 1 89 ? 7.933 12.440 -20.297 1.00 95.44 89 TYR A O 1
ATOM 713 N N . ILE A 1 90 ? 6.683 11.294 -21.765 1.00 93.38 90 ILE A N 1
ATOM 714 C CA . ILE A 1 90 ? 6.258 12.467 -22.537 1.00 93.38 90 ILE A CA 1
ATOM 715 C C . ILE A 1 90 ? 4.884 12.910 -22.026 1.00 93.38 90 ILE A C 1
ATOM 717 O O . ILE A 1 90 ? 3.924 12.135 -22.020 1.00 93.38 90 ILE A O 1
ATOM 721 N N . ASP A 1 91 ? 4.789 14.149 -21.548 1.00 90.25 91 ASP A N 1
ATOM 722 C CA . ASP A 1 91 ? 3.504 14.770 -21.241 1.00 90.25 91 ASP A CA 1
ATOM 723 C C . ASP A 1 91 ? 2.794 15.128 -22.549 1.00 90.25 91 ASP A C 1
ATOM 725 O O . ASP A 1 91 ? 3.253 15.997 -23.287 1.00 90.25 91 ASP A O 1
ATOM 729 N N . LEU A 1 92 ? 1.672 14.461 -22.823 1.00 85.25 92 LEU A N 1
ATOM 730 C CA . LEU A 1 92 ? 0.910 14.617 -24.061 1.00 85.25 92 LEU A CA 1
ATOM 731 C C . LEU A 1 92 ? 0.263 16.002 -24.203 1.00 85.25 92 LEU A C 1
ATOM 733 O O . LEU A 1 92 ? -0.015 16.415 -25.323 1.00 85.25 92 LEU A O 1
ATOM 737 N N . ILE A 1 93 ? 0.027 16.726 -23.102 1.00 87.19 93 ILE A N 1
ATOM 738 C CA . ILE A 1 93 ? -0.591 18.060 -23.160 1.00 87.19 93 ILE A CA 1
ATOM 739 C C . ILE A 1 93 ? 0.434 19.098 -23.619 1.00 87.19 93 ILE A C 1
ATOM 741 O O . ILE A 1 93 ? 0.157 19.920 -24.487 1.00 87.19 93 ILE A O 1
ATOM 745 N N . ASN A 1 94 ? 1.630 19.054 -23.032 1.00 89.94 94 ASN A N 1
ATOM 746 C CA . ASN A 1 94 ? 2.671 20.057 -23.259 1.00 89.94 94 ASN A CA 1
ATOM 747 C C . ASN A 1 94 ? 3.751 19.605 -24.254 1.00 89.94 94 ASN A C 1
ATOM 749 O O . ASN A 1 94 ? 4.659 20.379 -24.552 1.00 89.94 94 ASN A O 1
ATOM 753 N N . ASN A 1 95 ? 3.682 18.354 -24.719 1.00 89.81 95 ASN A N 1
ATOM 754 C CA . ASN A 1 95 ? 4.693 17.660 -25.518 1.00 89.81 95 ASN A CA 1
ATOM 755 C C . ASN A 1 95 ? 6.117 17.789 -24.940 1.00 89.81 95 ASN A C 1
ATOM 757 O O . ASN A 1 95 ? 7.088 18.034 -25.656 1.00 89.81 95 ASN A O 1
ATOM 761 N N . LYS A 1 96 ? 6.241 17.683 -23.610 1.00 94.00 96 LYS A N 1
ATOM 762 C CA . LYS A 1 96 ? 7.511 17.837 -22.884 1.00 94.00 96 LYS A CA 1
ATOM 763 C C . LYS A 1 96 ? 7.941 16.527 -22.249 1.00 94.00 96 LYS A C 1
ATOM 765 O O . LYS A 1 96 ? 7.127 15.816 -21.662 1.00 94.00 96 LYS A O 1
ATOM 770 N N . LYS A 1 97 ? 9.245 16.248 -22.315 1.00 93.69 97 LYS A N 1
ATOM 771 C CA . LYS A 1 97 ? 9.855 15.147 -21.569 1.00 93.69 97 LYS A CA 1
ATOM 772 C C . LYS A 1 97 ? 9.868 15.500 -20.083 1.00 93.69 97 LYS A C 1
ATOM 774 O O . LYS A 1 97 ? 10.535 16.440 -19.659 1.00 93.69 97 LYS A O 1
ATOM 779 N N . MET A 1 98 ? 9.123 14.730 -19.307 1.00 96.06 98 MET A N 1
ATOM 780 C CA . MET A 1 98 ? 9.075 14.790 -17.857 1.00 96.06 98 MET A CA 1
ATOM 781 C C . MET A 1 98 ? 10.058 13.764 -17.309 1.00 96.06 98 MET A C 1
ATOM 783 O O . MET A 1 98 ? 9.933 12.572 -17.583 1.00 96.06 98 MET A O 1
ATOM 787 N N . HIS A 1 99 ? 11.050 14.225 -16.555 1.00 96.00 99 HIS A N 1
ATOM 788 C CA . HIS A 1 99 ? 11.999 13.339 -15.888 1.00 96.00 99 HIS A CA 1
ATOM 789 C C . HIS A 1 99 ? 11.383 12.720 -14.631 1.00 96.00 99 HIS A C 1
ATOM 791 O O . HIS A 1 99 ? 10.542 13.338 -13.973 1.00 96.00 99 HIS A O 1
ATOM 797 N N . HIS A 1 100 ? 11.829 11.506 -14.298 1.00 96.25 100 HIS A N 1
ATOM 798 C CA . HIS A 1 100 ? 11.417 10.821 -13.077 1.00 96.25 100 HIS A CA 1
ATOM 799 C C . HIS A 1 100 ? 11.721 11.653 -11.819 1.00 96.25 100 HIS A C 1
ATOM 801 O O . HIS A 1 100 ? 12.703 12.391 -11.749 1.00 96.25 100 HIS A O 1
ATOM 807 N N . GLN A 1 101 ? 10.889 11.478 -10.796 1.00 96.25 101 GLN A N 1
ATOM 808 C CA . GLN A 1 101 ? 11.012 12.115 -9.482 1.00 96.25 101 GLN A CA 1
ATOM 809 C C . GLN A 1 101 ? 11.490 11.141 -8.398 1.00 96.25 101 GLN A C 1
ATOM 811 O O . GLN A 1 101 ? 11.589 11.517 -7.233 1.00 96.25 101 GLN A O 1
ATOM 816 N N . THR A 1 102 ? 11.784 9.886 -8.757 1.00 95.38 102 THR A N 1
ATOM 817 C CA . THR A 1 102 ? 12.365 8.923 -7.816 1.00 95.38 102 THR A CA 1
ATOM 818 C C . THR A 1 102 ? 13.708 9.420 -7.292 1.00 95.38 102 THR A C 1
ATOM 820 O O . THR A 1 102 ? 14.550 9.886 -8.064 1.00 95.38 102 THR A O 1
ATOM 823 N N . ASP A 1 103 ? 13.902 9.283 -5.981 1.00 96.31 103 ASP A N 1
ATOM 824 C CA . ASP A 1 103 ? 15.121 9.688 -5.295 1.00 96.31 103 ASP A CA 1
ATOM 825 C C . ASP A 1 103 ? 16.372 9.008 -5.882 1.00 96.31 103 ASP A C 1
ATOM 827 O O . ASP A 1 103 ? 16.372 7.818 -6.216 1.00 96.31 103 ASP A O 1
ATOM 831 N N . ARG A 1 104 ? 17.463 9.774 -6.000 1.00 95.69 104 ARG A N 1
ATOM 832 C CA . ARG A 1 104 ? 18.716 9.307 -6.613 1.00 95.69 104 ARG A CA 1
ATOM 833 C C . ARG A 1 104 ? 19.361 8.164 -5.831 1.00 95.69 104 ARG A C 1
ATOM 835 O O . ARG A 1 104 ? 19.978 7.306 -6.455 1.00 95.69 104 ARG A O 1
ATOM 842 N N . GLY A 1 105 ? 19.216 8.142 -4.506 1.00 96.31 105 GLY A N 1
ATOM 843 C CA . GLY A 1 105 ? 19.687 7.061 -3.645 1.00 96.31 105 GLY A CA 1
ATOM 844 C C . GLY A 1 105 ? 19.008 5.736 -3.979 1.00 96.31 105 GLY A C 1
ATOM 845 O O . GLY A 1 105 ? 19.689 4.723 -4.091 1.00 96.31 105 GLY A O 1
ATOM 846 N N . ILE A 1 106 ? 17.702 5.756 -4.268 1.00 97.25 106 ILE A N 1
ATOM 847 C CA . ILE A 1 106 ? 16.961 4.560 -4.702 1.00 97.25 106 ILE A CA 1
ATOM 848 C C . ILE A 1 106 ? 17.432 4.086 -6.075 1.00 97.25 106 ILE A C 1
ATOM 850 O O . ILE A 1 106 ? 17.678 2.897 -6.254 1.00 97.25 106 ILE A O 1
ATOM 854 N N . ILE A 1 107 ? 17.587 4.998 -7.041 1.00 97.25 107 ILE A N 1
ATOM 855 C CA . ILE A 1 107 ? 18.067 4.640 -8.385 1.00 97.25 107 ILE A CA 1
ATOM 856 C C . ILE A 1 107 ? 19.476 4.045 -8.319 1.00 97.25 107 ILE A C 1
ATOM 858 O O . ILE A 1 107 ? 19.741 3.023 -8.950 1.00 97.25 107 ILE A O 1
ATOM 862 N N . LYS A 1 108 ? 20.371 4.665 -7.541 1.00 97.00 108 LYS A N 1
ATOM 863 C CA . LYS A 1 108 ? 21.732 4.172 -7.321 1.00 97.00 108 LYS A CA 1
ATOM 864 C C . LYS A 1 108 ? 21.713 2.778 -6.693 1.00 97.00 108 LYS A C 1
ATOM 866 O O . LYS A 1 108 ? 22.328 1.870 -7.241 1.00 97.00 108 LYS A O 1
ATOM 871 N N . HIS A 1 109 ? 20.945 2.598 -5.618 1.00 97.12 109 HIS A N 1
ATOM 872 C CA . HIS A 1 109 ? 20.786 1.305 -4.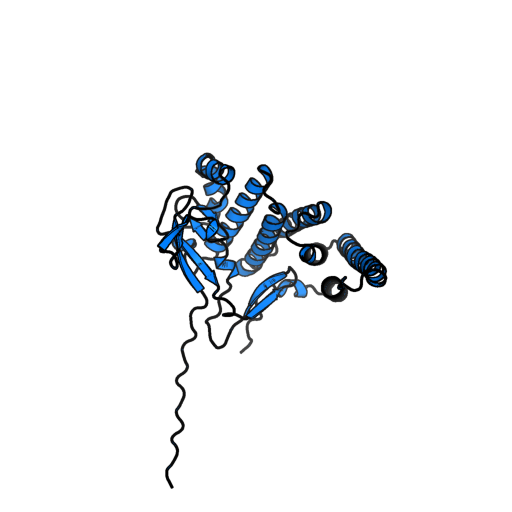957 1.00 97.12 109 HIS A CA 1
ATOM 873 C C . HIS A 1 109 ? 20.317 0.223 -5.930 1.00 97.12 109 HIS A C 1
ATOM 875 O O . HIS A 1 109 ? 20.870 -0.873 -5.943 1.00 97.12 109 HIS A O 1
ATOM 881 N N . TRP A 1 110 ? 19.342 0.543 -6.786 1.00 97.31 110 TRP A N 1
ATOM 882 C CA . TRP A 1 110 ? 18.815 -0.400 -7.771 1.00 97.31 110 TRP A CA 1
ATOM 883 C C . TRP A 1 110 ? 19.868 -0.847 -8.786 1.00 97.31 110 TRP A C 1
ATOM 885 O O . TRP A 1 110 ? 19.938 -2.025 -9.121 1.00 97.31 110 TRP A O 1
ATOM 895 N N . LYS A 1 111 ? 20.712 0.085 -9.248 1.00 96.25 111 LYS A N 1
ATOM 896 C CA . LYS A 1 111 ? 21.823 -0.213 -10.166 1.00 96.25 111 LYS A CA 1
ATOM 897 C C . LYS A 1 111 ? 22.896 -1.081 -9.511 1.00 96.25 111 LYS A C 1
ATOM 899 O O . LYS A 1 111 ? 23.454 -1.953 -10.165 1.00 96.25 111 LYS A O 1
ATOM 904 N N . GLU A 1 112 ? 23.187 -0.838 -8.236 1.00 97.00 112 GLU A N 1
ATOM 905 C CA . GLU A 1 112 ? 24.275 -1.504 -7.508 1.00 97.00 112 GLU A CA 1
ATOM 906 C C . GLU A 1 112 ? 23.890 -2.887 -6.954 1.00 97.00 112 GLU A C 1
ATOM 908 O O . GLU A 1 112 ? 24.774 -3.675 -6.632 1.00 97.00 112 GLU A O 1
ATOM 913 N N . ASN A 1 113 ? 22.593 -3.206 -6.861 1.00 96.56 113 ASN A N 1
ATOM 914 C CA . ASN A 1 113 ? 22.093 -4.415 -6.192 1.00 96.56 113 ASN A CA 1
ATOM 915 C C . ASN A 1 113 ? 21.219 -5.300 -7.100 1.00 96.56 113 ASN A C 1
ATOM 917 O O . ASN A 1 113 ? 20.296 -5.951 -6.611 1.00 96.56 113 ASN A O 1
ATOM 921 N N . ALA A 1 114 ? 21.490 -5.325 -8.409 1.00 93.50 114 ALA A N 1
ATOM 922 C CA . ALA A 1 114 ? 20.666 -6.034 -9.395 1.00 93.50 114 ALA A CA 1
ATOM 923 C C . ALA A 1 114 ? 20.417 -7.514 -9.038 1.00 93.50 114 ALA A C 1
ATOM 925 O O . ALA A 1 114 ? 19.265 -7.934 -9.002 1.00 93.50 114 ALA A O 1
ATOM 926 N N . SER A 1 115 ? 21.456 -8.271 -8.664 1.00 92.88 115 SER A N 1
ATOM 927 C CA . SE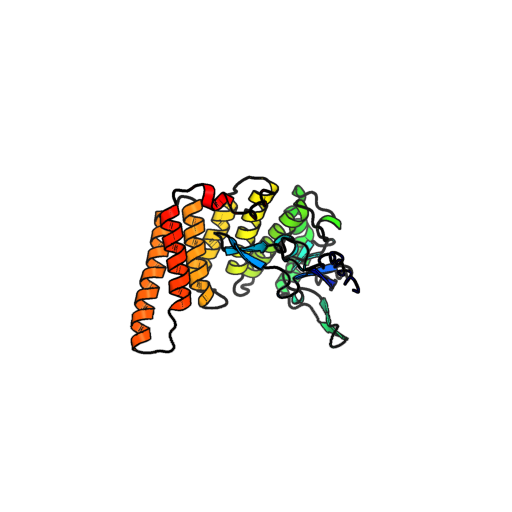R A 1 115 ? 21.315 -9.689 -8.290 1.00 92.88 115 SER A CA 1
ATOM 928 C C . SER A 1 115 ? 20.391 -9.892 -7.090 1.00 92.88 115 SER A C 1
ATOM 930 O O . SER A 1 115 ? 19.480 -10.707 -7.130 1.00 92.88 115 SER A O 1
ATOM 932 N N . LYS A 1 116 ? 20.551 -9.076 -6.043 1.00 94.19 116 LYS A N 1
ATOM 933 C CA . LYS A 1 116 ? 19.686 -9.127 -4.859 1.00 94.19 116 LYS A CA 1
ATOM 934 C C . LYS A 1 116 ? 18.227 -8.833 -5.207 1.00 94.19 116 LYS A C 1
ATOM 936 O O . LYS A 1 116 ? 17.335 -9.344 -4.543 1.00 94.19 116 LYS A O 1
ATOM 941 N N . ILE A 1 117 ? 17.978 -7.979 -6.199 1.00 94.31 117 ILE A N 1
ATOM 942 C CA . ILE A 1 117 ? 16.626 -7.654 -6.663 1.00 94.31 117 ILE A CA 1
ATOM 943 C C . ILE A 1 117 ? 16.028 -8.823 -7.452 1.00 94.31 117 ILE A C 1
ATOM 945 O O . ILE A 1 117 ? 14.853 -9.129 -7.261 1.00 94.31 117 ILE A O 1
ATOM 949 N N . GLU A 1 118 ? 16.824 -9.488 -8.287 1.00 91.81 118 GLU A N 1
ATOM 950 C CA . GLU A 1 118 ? 16.431 -10.711 -8.999 1.00 91.81 118 GLU A CA 1
ATOM 951 C C . GLU A 1 118 ? 16.096 -11.846 -8.018 1.00 91.81 118 GLU A C 1
ATOM 953 O O . GLU A 1 118 ? 15.038 -12.466 -8.131 1.00 91.81 118 GLU A O 1
ATOM 958 N N . ASP A 1 119 ? 16.916 -12.035 -6.979 1.00 92.56 119 ASP A N 1
ATOM 959 C CA . ASP A 1 119 ? 16.708 -13.055 -5.943 1.00 92.56 119 ASP A CA 1
ATOM 960 C C . ASP A 1 119 ? 15.358 -12.903 -5.212 1.00 92.56 119 ASP A C 1
ATOM 962 O O . ASP A 1 119 ? 14.762 -13.893 -4.791 1.00 92.56 119 ASP A O 1
ATOM 966 N N . LEU A 1 120 ? 14.819 -11.680 -5.077 1.00 89.94 120 LEU A N 1
ATOM 967 C CA . LEU A 1 120 ? 13.523 -11.442 -4.410 1.00 89.94 120 LEU A CA 1
ATOM 968 C C . LEU A 1 120 ? 12.340 -12.105 -5.124 1.00 89.94 120 LEU A C 1
ATOM 970 O O . LEU A 1 120 ? 11.307 -12.378 -4.497 1.00 89.94 120 LEU A O 1
ATOM 974 N N . ILE A 1 121 ? 12.465 -12.284 -6.437 1.00 89.19 121 ILE A N 1
ATOM 975 C CA . ILE A 1 121 ? 11.398 -12.747 -7.328 1.00 89.19 121 ILE A CA 1
ATOM 976 C C . ILE A 1 121 ? 11.770 -14.045 -8.046 1.00 89.19 121 ILE A C 1
ATOM 978 O O . ILE A 1 121 ? 10.979 -14.529 -8.851 1.00 89.19 121 ILE A O 1
ATOM 982 N N . PHE A 1 122 ? 12.933 -14.624 -7.742 1.00 82.25 122 PHE A N 1
ATOM 983 C CA . PHE A 1 122 ? 13.408 -15.862 -8.353 1.00 82.25 122 PHE A CA 1
ATOM 984 C C . PHE A 1 122 ? 12.376 -16.996 -8.230 1.00 82.25 122 PHE A C 1
ATOM 986 O O . PHE A 1 122 ? 12.023 -17.635 -9.218 1.00 82.25 122 PHE A O 1
ATOM 993 N N . ASP A 1 123 ? 11.783 -17.152 -7.043 1.00 81.00 123 ASP A N 1
ATOM 994 C CA . ASP A 1 123 ? 10.771 -18.182 -6.762 1.00 81.00 123 ASP A CA 1
ATOM 995 C C . ASP A 1 123 ? 9.401 -17.909 -7.412 1.00 81.00 123 ASP A C 1
ATOM 997 O O . ASP A 1 123 ? 8.483 -18.720 -7.291 1.00 81.00 123 ASP A O 1
ATOM 1001 N N . ASN A 1 124 ? 9.215 -16.751 -8.052 1.00 80.56 124 ASN A N 1
ATOM 1002 C CA . ASN A 1 124 ? 7.951 -16.375 -8.678 1.00 80.56 124 ASN A CA 1
ATOM 1003 C C . ASN A 1 124 ? 7.852 -16.796 -10.150 1.00 80.56 124 ASN A C 1
ATOM 1005 O O . ASN A 1 124 ? 6.778 -16.635 -10.708 1.00 80.56 124 ASN A O 1
ATOM 1009 N N . PHE A 1 125 ? 8.911 -17.327 -10.777 1.00 80.88 125 PHE A N 1
ATOM 1010 C CA . PHE A 1 125 ? 8.891 -17.765 -12.187 1.00 80.88 125 PHE A CA 1
ATOM 1011 C C . PHE A 1 125 ? 8.353 -16.701 -13.165 1.00 80.88 125 PHE A C 1
ATOM 1013 O O . PHE A 1 125 ? 7.617 -17.012 -14.099 1.00 80.88 125 PHE A O 1
ATOM 1020 N N . VAL A 1 126 ? 8.692 -15.431 -12.931 1.00 86.56 126 VAL A N 1
ATOM 1021 C CA . VAL A 1 126 ? 8.211 -14.312 -13.753 1.00 86.56 126 VAL A CA 1
ATOM 1022 C C . VAL A 1 126 ? 9.031 -14.134 -15.028 1.00 86.56 126 VAL A C 1
ATOM 1024 O O . VAL A 1 126 ? 10.249 -14.303 -15.029 1.00 86.56 126 VAL A O 1
ATOM 1027 N N . ASP A 1 127 ? 8.354 -13.719 -16.095 1.00 85.25 127 ASP A N 1
ATOM 1028 C CA . ASP A 1 127 ? 8.940 -13.299 -17.364 1.00 85.25 127 ASP A CA 1
ATOM 1029 C C . ASP A 1 127 ? 8.521 -11.859 -17.731 1.00 85.25 127 ASP A C 1
ATOM 1031 O O . ASP A 1 127 ? 7.897 -11.138 -16.945 1.00 85.25 127 ASP A O 1
ATOM 1035 N N . GLU A 1 128 ? 8.896 -11.396 -18.925 1.00 79.62 128 GLU A N 1
ATOM 1036 C CA . GLU A 1 128 ? 8.585 -10.033 -19.377 1.00 79.62 128 GLU A CA 1
ATOM 1037 C C . GLU A 1 128 ? 7.073 -9.779 -19.514 1.00 79.62 128 GLU A C 1
ATOM 1039 O O . GLU A 1 128 ? 6.598 -8.673 -19.233 1.00 79.62 128 GLU A O 1
ATOM 1044 N N . ASN A 1 129 ? 6.305 -10.806 -19.885 1.00 87.19 129 ASN A N 1
ATOM 1045 C CA . ASN A 1 129 ? 4.857 -10.728 -20.045 1.00 87.19 129 ASN A CA 1
ATOM 1046 C C . ASN A 1 129 ? 4.145 -10.750 -18.693 1.00 87.19 129 ASN A C 1
ATOM 1048 O O . ASN A 1 129 ? 3.067 -10.160 -18.575 1.00 87.19 129 ASN A O 1
ATOM 1052 N N . SER A 1 130 ? 4.765 -11.333 -17.657 1.00 92.69 130 SER A N 1
ATOM 1053 C CA . SER A 1 130 ? 4.203 -11.413 -16.307 1.00 92.69 130 SER A CA 1
ATOM 1054 C C . SER A 1 130 ? 3.765 -10.066 -15.739 1.00 92.69 130 SER A C 1
ATOM 1056 O O . SER A 1 130 ? 2.876 -10.064 -14.893 1.00 92.69 130 SER A O 1
ATOM 1058 N N . PHE A 1 131 ? 4.338 -8.938 -16.185 1.00 92.81 131 PHE A N 1
ATOM 1059 C CA . PHE A 1 131 ? 4.031 -7.589 -15.684 1.00 92.81 131 PHE A CA 1
ATOM 1060 C C . PHE A 1 131 ? 3.084 -6.762 -16.568 1.00 92.81 131 PHE A C 1
ATOM 1062 O O . PHE A 1 131 ? 2.669 -5.669 -16.150 1.00 92.81 131 PHE A O 1
ATOM 1069 N N . THR A 1 132 ? 2.737 -7.260 -17.757 1.00 90.06 132 THR A N 1
ATOM 1070 C CA . THR A 1 132 ? 1.807 -6.607 -18.695 1.00 90.06 132 THR A CA 1
ATOM 1071 C C . THR A 1 132 ? 0.344 -6.851 -18.305 1.00 90.06 132 THR A C 1
ATOM 1073 O O . THR A 1 132 ? 0.081 -7.635 -17.402 1.00 90.06 132 THR A O 1
ATOM 1076 N N . HIS A 1 133 ? -0.612 -6.122 -18.891 1.00 89.31 133 HIS A N 1
ATOM 1077 C CA . HIS A 1 133 ? -2.045 -6.343 -18.661 1.00 89.31 133 HIS A CA 1
ATOM 1078 C C . HIS A 1 133 ? -2.624 -7.260 -19.759 1.00 89.31 133 HIS A C 1
ATOM 1080 O O . HIS A 1 133 ? -2.442 -6.933 -20.933 1.00 89.31 133 HIS A O 1
ATOM 1086 N N . PRO A 1 134 ? -3.347 -8.349 -19.421 1.00 89.94 134 PRO A N 1
ATOM 1087 C CA . PRO A 1 134 ? -3.645 -8.846 -18.073 1.00 89.94 134 PRO A CA 1
ATOM 1088 C C . PRO A 1 134 ? -2.412 -9.421 -17.367 1.00 89.94 134 PRO A C 1
ATOM 1090 O O . PRO A 1 134 ? -1.589 -10.096 -17.978 1.00 89.94 134 PRO A O 1
ATOM 1093 N N . ARG A 1 135 ? -2.299 -9.141 -16.064 1.00 92.12 135 ARG A N 1
ATOM 1094 C CA . ARG A 1 135 ? -1.132 -9.521 -15.266 1.00 92.12 135 ARG A CA 1
ATOM 1095 C C . ARG A 1 135 ? -1.277 -10.947 -14.753 1.00 92.12 135 ARG A C 1
ATOM 1097 O O . ARG A 1 135 ? -2.338 -11.318 -14.265 1.00 92.12 135 ARG A O 1
ATOM 1104 N N . THR A 1 136 ? -0.198 -11.720 -14.827 1.00 94.19 136 THR A N 1
ATOM 1105 C CA . THR A 1 136 ? -0.129 -13.049 -14.190 1.00 94.19 136 THR A CA 1
ATOM 1106 C C . THR A 1 136 ? -0.196 -12.933 -12.665 1.00 94.19 136 THR A C 1
ATOM 1108 O O . THR A 1 136 ? 0.236 -11.922 -12.102 1.00 94.19 136 THR A O 1
ATOM 1111 N N . GLU A 1 137 ? -0.693 -13.965 -11.980 1.00 94.00 137 GLU A N 1
ATOM 1112 C CA . GLU A 1 137 ? -0.750 -13.994 -10.510 1.00 94.00 137 GLU A CA 1
ATOM 1113 C C . GLU A 1 137 ? 0.658 -13.830 -9.909 1.00 94.00 137 GLU A C 1
ATOM 1115 O O . GLU A 1 137 ? 0.877 -13.029 -8.996 1.00 94.00 137 GLU A O 1
ATOM 1120 N N . GLU A 1 138 ? 1.643 -14.502 -10.502 1.00 94.88 138 GLU A N 1
ATOM 1121 C CA . GLU A 1 138 ? 3.061 -14.420 -10.161 1.00 94.88 138 GLU A CA 1
ATOM 1122 C C . GLU A 1 138 ? 3.601 -12.996 -10.299 1.00 94.88 138 GLU A C 1
ATOM 1124 O O . GLU A 1 138 ? 4.267 -12.489 -9.391 1.00 94.88 138 GLU A O 1
ATOM 1129 N N . GLY A 1 139 ? 3.273 -12.321 -11.404 1.00 96.06 139 GLY A N 1
ATOM 1130 C CA . GLY A 1 139 ? 3.660 -10.937 -11.652 1.00 96.06 139 GLY A CA 1
ATOM 1131 C C . GLY A 1 139 ? 3.030 -9.957 -10.664 1.00 96.06 139 GLY A C 1
ATOM 1132 O O . GLY A 1 139 ? 3.693 -9.009 -10.230 1.00 96.06 139 GLY A O 1
ATOM 1133 N N . VAL A 1 140 ? 1.778 -10.190 -10.247 1.00 96.31 140 VAL A N 1
ATOM 1134 C CA . VAL A 1 140 ? 1.131 -9.402 -9.185 1.00 96.31 140 VAL A CA 1
ATOM 1135 C C . VAL A 1 140 ? 1.913 -9.558 -7.884 1.00 96.31 140 VAL A C 1
ATOM 1137 O O . VAL A 1 140 ? 2.338 -8.554 -7.307 1.00 96.31 140 VAL A O 1
ATOM 1140 N N . ILE A 1 141 ? 2.170 -10.793 -7.451 1.00 96.25 141 ILE A N 1
ATOM 1141 C CA . ILE A 1 141 ? 2.914 -11.075 -6.218 1.00 96.25 141 ILE A CA 1
ATOM 1142 C C . ILE A 1 141 ? 4.324 -10.470 -6.258 1.00 96.25 141 ILE A C 1
ATOM 1144 O O . ILE A 1 141 ? 4.726 -9.775 -5.318 1.00 96.25 141 ILE A O 1
ATOM 1148 N N . ALA A 1 142 ? 5.057 -10.675 -7.353 1.00 97.00 142 ALA A N 1
ATOM 1149 C CA . ALA A 1 142 ? 6.392 -10.120 -7.552 1.00 97.00 142 ALA A CA 1
ATOM 1150 C C . ALA A 1 142 ? 6.386 -8.585 -7.477 1.00 97.00 142 ALA A C 1
ATOM 1152 O O . ALA A 1 142 ? 7.246 -7.994 -6.822 1.00 97.00 142 ALA A O 1
ATOM 1153 N N . SER A 1 143 ? 5.379 -7.926 -8.060 1.00 97.62 143 SER A N 1
ATOM 1154 C CA . SER A 1 143 ? 5.270 -6.464 -8.023 1.00 97.62 143 SER A CA 1
ATOM 1155 C C . SER A 1 143 ? 5.141 -5.907 -6.600 1.00 97.62 143 SER A C 1
ATOM 1157 O O . SER A 1 143 ? 5.772 -4.897 -6.277 1.00 97.62 143 SER A O 1
ATOM 1159 N N . TYR A 1 144 ? 4.403 -6.592 -5.718 1.00 97.88 144 TYR A N 1
ATOM 1160 C CA . TYR A 1 144 ? 4.284 -6.203 -4.312 1.00 97.88 144 TYR A CA 1
ATOM 1161 C C . TYR A 1 144 ? 5.557 -6.478 -3.518 1.00 97.88 144 TYR A C 1
ATOM 1163 O O . TYR A 1 144 ? 5.964 -5.621 -2.733 1.00 97.88 144 TYR A O 1
ATOM 1171 N N . LYS A 1 145 ? 6.227 -7.618 -3.743 1.00 97.62 145 LYS A N 1
ATOM 1172 C CA . LYS A 1 145 ? 7.536 -7.903 -3.129 1.00 97.62 145 LYS A CA 1
ATOM 1173 C C . LYS A 1 145 ? 8.558 -6.817 -3.475 1.00 97.62 145 LYS A C 1
ATOM 1175 O O . LYS A 1 145 ? 9.198 -6.266 -2.578 1.00 97.62 145 LYS A O 1
ATOM 1180 N N . LEU A 1 146 ? 8.651 -6.449 -4.755 1.00 98.19 146 LEU A N 1
ATOM 1181 C CA . LEU A 1 146 ? 9.525 -5.374 -5.226 1.00 98.19 146 LEU A CA 1
ATOM 1182 C C . LEU A 1 146 ? 9.138 -4.025 -4.605 1.00 98.19 146 LEU A C 1
ATOM 1184 O O . LEU A 1 146 ? 10.013 -3.273 -4.177 1.00 98.19 146 LEU A O 1
ATOM 1188 N N . ALA A 1 147 ? 7.842 -3.704 -4.516 1.00 98.44 147 ALA A N 1
ATOM 1189 C CA . ALA A 1 147 ? 7.376 -2.445 -3.931 1.00 98.44 147 ALA A CA 1
ATOM 1190 C C . ALA A 1 147 ? 7.697 -2.346 -2.429 1.00 98.44 147 ALA A C 1
ATOM 1192 O O . ALA A 1 147 ? 8.188 -1.312 -1.972 1.00 98.44 147 ALA A O 1
ATOM 1193 N N . ILE A 1 148 ? 7.492 -3.428 -1.671 1.00 98.56 148 ILE A N 1
ATOM 1194 C CA . ILE A 1 148 ? 7.876 -3.543 -0.255 1.00 98.56 148 ILE A CA 1
ATOM 1195 C C . ILE A 1 148 ? 9.390 -3.368 -0.094 1.00 98.56 148 ILE A C 1
ATOM 1197 O O . ILE A 1 148 ? 9.845 -2.643 0.799 1.00 98.56 148 ILE A O 1
ATOM 1201 N N . TYR A 1 149 ? 10.179 -3.992 -0.973 1.00 98.19 149 TYR A N 1
ATOM 1202 C CA . TYR A 1 149 ? 11.630 -3.846 -0.967 1.00 98.19 149 TYR A CA 1
ATOM 1203 C C . TYR A 1 149 ? 12.050 -2.399 -1.247 1.00 98.19 149 TYR A C 1
ATOM 1205 O O . TYR A 1 149 ? 12.810 -1.824 -0.467 1.00 98.19 149 TYR A O 1
ATOM 1213 N N . LYS A 1 150 ? 11.476 -1.759 -2.274 1.00 98.12 150 LYS A N 1
ATOM 1214 C CA . LYS A 1 150 ? 11.692 -0.334 -2.556 1.00 98.12 150 LYS A CA 1
ATOM 1215 C C . LYS A 1 150 ? 11.358 0.528 -1.346 1.00 98.12 150 LYS A C 1
ATOM 1217 O O . LYS A 1 150 ? 12.184 1.345 -0.963 1.00 98.12 150 LYS A O 1
ATOM 1222 N N . ASN A 1 151 ? 10.209 0.330 -0.694 1.00 98.12 151 ASN A N 1
ATOM 1223 C CA . ASN A 1 151 ? 9.866 1.111 0.497 1.00 98.12 151 ASN A CA 1
ATOM 1224 C C . ASN A 1 151 ? 10.820 0.859 1.675 1.00 98.12 151 ASN A C 1
ATOM 1226 O O . ASN A 1 151 ? 11.046 1.767 2.466 1.00 98.12 151 ASN A O 1
ATOM 1230 N N . THR A 1 152 ? 11.423 -0.328 1.777 1.00 98.00 152 THR A N 1
ATOM 1231 C CA . THR A 1 152 ? 12.481 -0.595 2.767 1.00 98.00 152 THR A CA 1
ATOM 1232 C C . THR A 1 152 ? 13.719 0.259 2.498 1.00 98.00 152 THR A C 1
ATOM 1234 O O . THR A 1 152 ? 14.247 0.870 3.419 1.00 98.00 152 THR A O 1
ATOM 1237 N N . GLN A 1 153 ? 14.117 0.402 1.234 1.00 97.62 153 GLN A N 1
ATOM 1238 C CA . GLN A 1 153 ? 15.216 1.296 0.857 1.00 97.62 153 GLN A CA 1
ATOM 1239 C C . GLN A 1 153 ? 14.853 2.774 1.064 1.00 97.62 153 GLN A C 1
ATOM 1241 O O . GLN A 1 153 ? 15.670 3.565 1.525 1.00 97.62 153 GLN A O 1
ATOM 1246 N N . GLU A 1 154 ? 13.599 3.149 0.800 1.00 97.44 154 GLU A N 1
ATOM 1247 C CA . GLU A 1 154 ? 13.088 4.493 1.092 1.00 97.44 154 GLU A CA 1
ATOM 1248 C C . GLU A 1 154 ? 13.133 4.817 2.597 1.00 97.44 154 GLU A C 1
ATOM 1250 O O . GLU A 1 154 ? 13.401 5.961 2.958 1.00 97.44 154 GLU A O 1
ATOM 1255 N N . ILE A 1 155 ? 12.922 3.829 3.474 1.00 97.44 155 ILE A N 1
ATOM 1256 C CA . ILE A 1 155 ? 13.083 3.973 4.929 1.00 97.44 155 ILE A CA 1
ATOM 1257 C C . ILE A 1 155 ? 14.550 4.218 5.301 1.00 97.44 155 ILE A C 1
ATOM 1259 O O . ILE A 1 155 ? 14.826 5.128 6.084 1.00 97.44 155 ILE A O 1
ATOM 1263 N N . GLU A 1 156 ? 15.486 3.447 4.738 1.00 96.56 156 GLU A N 1
ATOM 1264 C CA . GLU A 1 156 ? 16.925 3.578 5.022 1.00 96.56 156 GLU A CA 1
ATOM 1265 C C . GLU A 1 156 ? 17.443 4.991 4.709 1.00 96.56 156 GLU A C 1
ATOM 1267 O O . GLU A 1 156 ? 18.203 5.569 5.490 1.00 96.56 156 GLU A O 1
ATOM 1272 N N . ILE A 1 157 ? 16.956 5.593 3.621 1.00 95.44 157 ILE A N 1
ATOM 1273 C CA . ILE A 1 157 ? 17.305 6.967 3.227 1.00 95.44 157 ILE A CA 1
ATOM 1274 C C . ILE A 1 157 ? 16.329 8.034 3.756 1.00 95.44 157 ILE A C 1
ATOM 1276 O O . ILE A 1 157 ? 16.441 9.203 3.393 1.00 95.44 157 ILE A O 1
ATOM 1280 N N . LYS A 1 158 ? 15.403 7.655 4.648 1.00 95.06 158 LYS A N 1
ATOM 1281 C CA . LYS A 1 158 ? 14.482 8.548 5.376 1.00 95.06 158 LYS A CA 1
ATOM 1282 C C . LYS A 1 158 ? 13.512 9.343 4.489 1.00 95.06 158 LYS A C 1
ATOM 1284 O O . LYS A 1 158 ? 13.208 10.499 4.786 1.00 95.06 158 LYS A O 1
ATOM 1289 N N . ILE A 1 159 ? 12.985 8.736 3.423 1.00 94.00 159 ILE A N 1
ATOM 1290 C CA . ILE A 1 159 ? 11.874 9.336 2.671 1.00 94.00 159 ILE A CA 1
ATOM 1291 C C . ILE A 1 159 ? 10.620 9.378 3.567 1.00 94.00 159 ILE A C 1
ATOM 1293 O O . ILE A 1 159 ? 10.265 8.351 4.152 1.00 94.00 159 ILE A O 1
ATOM 1297 N N . PRO A 1 160 ? 9.902 10.516 3.638 1.00 93.12 160 PRO A N 1
ATOM 1298 C CA . PRO A 1 160 ? 8.660 10.624 4.399 1.00 93.12 160 PRO A CA 1
ATOM 1299 C C . PRO A 1 160 ? 7.618 9.561 4.032 1.00 93.12 160 PRO A C 1
ATOM 1301 O O . PRO A 1 160 ? 7.488 9.166 2.863 1.00 93.12 160 PRO A O 1
ATOM 1304 N N . PHE A 1 161 ? 6.849 9.124 5.032 1.00 94.81 161 PHE A N 1
ATOM 1305 C CA . PHE A 1 161 ? 5.735 8.180 4.884 1.00 94.81 161 PHE A CA 1
ATOM 1306 C C . PHE A 1 161 ? 6.136 6.815 4.298 1.00 94.81 161 PHE A C 1
ATOM 1308 O O . PHE A 1 16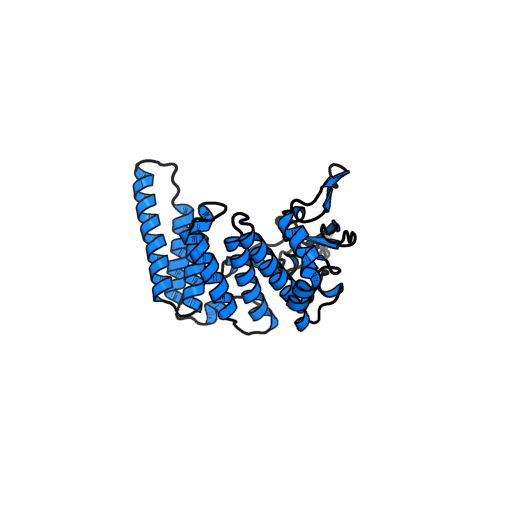1 ? 5.289 6.078 3.782 1.00 94.81 161 PHE A O 1
ATOM 1315 N N . ALA A 1 162 ? 7.425 6.459 4.310 1.00 96.50 162 ALA A N 1
ATOM 1316 C CA . ALA A 1 162 ? 7.901 5.206 3.728 1.00 96.50 162 ALA A CA 1
ATOM 1317 C C . ALA A 1 162 ? 7.388 3.975 4.490 1.00 96.50 162 ALA A C 1
ATOM 1319 O O . ALA A 1 162 ? 6.954 3.015 3.851 1.00 96.50 162 ALA A O 1
ATOM 1320 N N . TYR A 1 163 ? 7.314 4.049 5.824 1.00 97.88 163 TYR A N 1
ATOM 1321 C CA . TYR A 1 163 ? 6.666 3.027 6.651 1.00 97.88 163 TYR A CA 1
ATOM 1322 C C . TYR A 1 163 ? 5.180 2.880 6.308 1.00 97.88 163 TYR A C 1
ATOM 1324 O O . TYR A 1 163 ? 4.707 1.768 6.093 1.00 97.88 163 TYR A O 1
ATOM 1332 N N . TYR A 1 164 ? 4.458 3.994 6.141 1.00 97.06 164 TYR A N 1
ATOM 1333 C CA . TYR A 1 164 ? 3.046 3.959 5.752 1.00 97.06 164 TYR A CA 1
ATOM 1334 C C . TYR A 1 164 ? 2.848 3.295 4.381 1.00 97.06 164 TYR A C 1
ATOM 1336 O O . TYR A 1 164 ? 2.012 2.403 4.230 1.00 97.06 164 TYR A O 1
ATOM 1344 N N . LYS A 1 165 ? 3.657 3.663 3.377 1.00 96.69 165 LYS A N 1
ATOM 1345 C CA . LYS A 1 165 ? 3.630 3.017 2.052 1.00 96.69 165 LYS A CA 1
ATOM 1346 C C . LYS A 1 165 ? 3.905 1.513 2.153 1.00 96.69 165 LYS A C 1
ATOM 1348 O O . LYS A 1 165 ? 3.179 0.729 1.540 1.00 96.69 165 LYS A O 1
ATOM 1353 N N . ARG A 1 166 ? 4.909 1.114 2.942 1.00 98.19 166 ARG A N 1
ATOM 1354 C CA . ARG A 1 166 ? 5.291 -0.292 3.114 1.00 98.19 166 ARG A CA 1
ATOM 1355 C C . ARG A 1 166 ? 4.193 -1.103 3.801 1.00 98.19 166 ARG A C 1
ATOM 1357 O O . ARG A 1 166 ? 3.813 -2.140 3.264 1.00 98.19 166 ARG A O 1
ATOM 1364 N N . ALA A 1 167 ? 3.598 -0.586 4.877 1.00 98.25 167 ALA A N 1
ATOM 1365 C CA . ALA A 1 167 ? 2.439 -1.188 5.534 1.00 98.25 167 ALA A CA 1
ATOM 1366 C C . ALA A 1 167 ? 1.289 -1.452 4.552 1.00 98.25 167 ALA A C 1
ATOM 1368 O O . ALA A 1 167 ? 0.771 -2.564 4.468 1.00 98.25 167 ALA A O 1
ATOM 136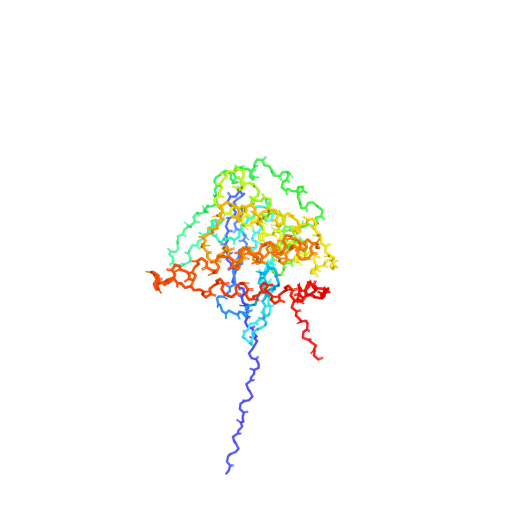9 N N . ARG A 1 168 ? 0.912 -0.447 3.750 1.00 97.38 168 ARG A N 1
ATOM 1370 C CA . ARG A 1 168 ? -0.174 -0.580 2.763 1.00 97.38 168 ARG A CA 1
ATOM 1371 C C . ARG A 1 168 ? 0.145 -1.619 1.685 1.00 97.38 168 ARG A C 1
ATOM 1373 O O . ARG A 1 168 ? -0.769 -2.298 1.214 1.00 97.38 168 ARG A O 1
ATOM 1380 N N . ASN A 1 169 ? 1.415 -1.770 1.312 1.00 98.38 169 ASN A N 1
ATOM 1381 C CA . ASN A 1 169 ? 1.847 -2.814 0.385 1.00 98.38 169 ASN A CA 1
ATOM 1382 C C . ASN A 1 169 ? 1.869 -4.202 1.038 1.00 98.38 169 ASN A C 1
ATOM 1384 O O . ASN A 1 169 ? 1.459 -5.153 0.381 1.00 98.38 169 ASN A O 1
ATOM 1388 N N . TYR A 1 170 ? 2.229 -4.333 2.320 1.00 98.62 170 TYR A N 1
ATOM 1389 C CA . TYR A 1 170 ? 2.066 -5.595 3.053 1.00 98.62 170 TYR A CA 1
ATOM 1390 C C . TYR A 1 170 ? 0.597 -6.026 3.134 1.00 98.62 170 TYR A C 1
ATOM 1392 O O . TYR A 1 170 ? 0.298 -7.186 2.874 1.00 98.62 170 TYR A O 1
ATOM 1400 N N . LEU A 1 171 ? -0.338 -5.109 3.408 1.00 97.56 171 LEU A N 1
ATOM 1401 C CA . LEU A 1 171 ? -1.772 -5.435 3.441 1.00 97.56 171 LEU A CA 1
ATOM 1402 C C . LEU A 1 171 ? -2.283 -5.933 2.081 1.00 97.56 171 LEU A C 1
ATOM 1404 O O . LEU A 1 171 ? -2.993 -6.934 2.010 1.00 97.56 171 LEU A O 1
ATOM 1408 N N . LYS A 1 172 ? -1.897 -5.271 0.985 1.00 96.75 172 LYS A N 1
ATOM 1409 C CA . LYS A 1 172 ? -2.251 -5.717 -0.373 1.00 96.75 172 LYS A CA 1
ATOM 1410 C C . LYS A 1 172 ? -1.583 -7.037 -0.736 1.00 96.75 172 LYS A C 1
ATOM 1412 O O . LYS A 1 172 ? -2.218 -7.890 -1.348 1.00 96.75 172 LYS A O 1
ATOM 1417 N N . TYR A 1 173 ? -0.340 -7.240 -0.308 1.00 97.00 173 TYR A N 1
ATOM 1418 C CA . TYR A 1 173 ? 0.344 -8.511 -0.487 1.00 97.00 173 TYR A CA 1
ATOM 1419 C C . TYR A 1 173 ? -0.384 -9.643 0.256 1.00 97.00 173 TYR A C 1
ATOM 1421 O O . TYR A 1 173 ? -0.676 -10.673 -0.345 1.00 97.00 173 TYR A O 1
ATOM 1429 N N . TYR A 1 174 ? -0.787 -9.417 1.510 1.00 95.69 174 TYR A N 1
ATOM 1430 C CA . TYR A 1 174 ? -1.620 -10.342 2.286 1.00 95.69 174 TYR A CA 1
ATOM 1431 C C . TYR A 1 174 ? -2.944 -10.667 1.576 1.00 95.69 174 TYR A C 1
ATOM 1433 O O . TYR A 1 174 ? -3.317 -11.836 1.460 1.00 95.69 174 TYR A O 1
ATOM 1441 N N . TYR A 1 175 ? -3.624 -9.648 1.037 1.00 94.19 175 TYR A N 1
ATOM 1442 C CA . TYR A 1 175 ? -4.837 -9.817 0.229 1.00 94.19 175 TYR A CA 1
ATOM 1443 C C . TYR A 1 175 ? -4.602 -10.726 -0.982 1.00 94.19 175 TYR A C 1
ATOM 1445 O O . TYR A 1 175 ? -5.362 -11.670 -1.183 1.00 94.19 175 TYR A O 1
ATOM 1453 N N . PHE A 1 176 ? -3.532 -10.511 -1.753 1.00 94.12 176 PHE A N 1
ATOM 1454 C CA . PHE A 1 176 ? -3.249 -11.337 -2.927 1.00 94.12 176 PHE A CA 1
ATOM 1455 C C . PHE A 1 176 ? -2.814 -12.762 -2.582 1.00 94.12 176 PHE A C 1
ATOM 1457 O O . PHE A 1 176 ? -3.204 -13.697 -3.282 1.00 94.12 176 PHE A O 1
ATOM 1464 N N . ILE A 1 177 ? -2.108 -12.963 -1.465 1.00 93.56 177 ILE A N 1
ATOM 1465 C CA . ILE A 1 177 ? -1.806 -14.308 -0.963 1.00 93.56 177 ILE A CA 1
ATOM 1466 C C . ILE A 1 177 ? -3.096 -15.088 -0.665 1.00 93.56 177 ILE A C 1
ATOM 1468 O O . ILE A 1 177 ? -3.225 -16.244 -1.075 1.00 93.56 177 ILE A O 1
ATOM 1472 N N . LYS A 1 178 ? -4.085 -14.450 -0.027 1.00 91.06 178 LYS A N 1
ATOM 1473 C CA . LYS A 1 178 ? -5.407 -15.056 0.187 1.00 91.06 178 LYS A CA 1
ATOM 1474 C C . LYS A 1 178 ? -6.170 -15.241 -1.125 1.00 91.06 178 LYS A C 1
ATOM 1476 O O . LYS A 1 178 ? -6.781 -16.292 -1.315 1.00 91.06 178 LYS A O 1
ATOM 1481 N N . LYS A 1 179 ? -6.139 -14.258 -2.030 1.00 90.56 179 LYS A N 1
ATOM 1482 C CA . LYS A 1 179 ? -6.871 -14.285 -3.307 1.00 90.56 179 LYS A CA 1
ATOM 1483 C C . LYS A 1 179 ? -6.428 -15.453 -4.189 1.00 90.56 179 LYS A C 1
ATOM 1485 O O . LYS A 1 179 ? -7.291 -16.227 -4.608 1.00 90.56 179 LYS A O 1
ATOM 1490 N N . PHE A 1 180 ? -5.124 -15.603 -4.416 1.00 91.25 180 PHE A N 1
ATOM 1491 C CA . PHE A 1 180 ? -4.565 -16.581 -5.356 1.00 91.25 180 PHE A CA 1
ATOM 1492 C C . PHE A 1 180 ? -4.302 -17.940 -4.701 1.00 91.25 180 PHE A C 1
ATOM 1494 O O . PHE A 1 180 ? -4.741 -18.968 -5.205 1.00 91.25 180 PHE A O 1
ATOM 1501 N N . TYR A 1 181 ? -3.708 -17.961 -3.504 1.00 90.25 181 TYR A N 1
ATOM 1502 C CA . TYR A 1 181 ? -3.285 -19.213 -2.857 1.00 90.25 181 TYR A CA 1
ATOM 1503 C C . TYR A 1 181 ? -4.235 -19.716 -1.765 1.00 90.25 181 TYR A C 1
ATOM 1505 O O . TYR A 1 181 ? -3.947 -20.721 -1.119 1.00 90.25 181 TYR A O 1
ATOM 1513 N N . LYS A 1 182 ? -5.351 -19.014 -1.514 1.00 88.94 182 LYS A N 1
ATOM 1514 C CA . LYS A 1 182 ? -6.385 -19.378 -0.522 1.00 88.94 182 LYS A CA 1
ATOM 1515 C C . LYS A 1 182 ? -5.864 -19.587 0.906 1.00 88.94 182 LYS A C 1
ATOM 1517 O O . LYS A 1 182 ? -6.550 -20.191 1.727 1.00 88.94 182 LYS A O 1
ATOM 1522 N N . LYS A 1 183 ? -4.698 -19.022 1.228 1.00 89.25 183 LYS A N 1
ATOM 1523 C CA . LYS A 1 183 ? -4.057 -19.101 2.545 1.00 89.25 183 LYS A CA 1
ATOM 1524 C C . LYS A 1 183 ? -3.995 -17.733 3.213 1.00 89.25 183 LYS A C 1
ATOM 1526 O O . LYS A 1 183 ? -3.944 -16.710 2.536 1.00 89.25 183 LYS A O 1
ATOM 1531 N N . PHE A 1 184 ? -3.984 -17.725 4.539 1.00 87.94 184 PHE A N 1
ATOM 1532 C CA . PHE A 1 184 ? -3.622 -16.544 5.315 1.00 87.94 184 PHE A CA 1
ATOM 1533 C C . PHE A 1 184 ? -2.143 -16.640 5.687 1.00 87.94 184 PHE A C 1
ATOM 1535 O O . PHE A 1 184 ? -1.662 -17.719 6.027 1.00 87.94 184 PHE A O 1
ATOM 1542 N N . ASP A 1 185 ? -1.428 -15.524 5.582 1.00 93.00 185 ASP A N 1
ATOM 1543 C CA . ASP A 1 185 ? -0.020 -15.426 5.963 1.00 93.00 185 ASP A CA 1
ATOM 1544 C C . ASP A 1 185 ? 0.121 -14.366 7.056 1.00 93.00 185 ASP A C 1
ATOM 1546 O O . ASP A 1 185 ? 0.261 -13.167 6.797 1.00 93.00 185 ASP A O 1
ATOM 1550 N N . ASP A 1 186 ? 0.000 -14.822 8.299 1.00 95.12 186 ASP A N 1
ATOM 1551 C CA . ASP A 1 186 ? -0.016 -13.947 9.469 1.00 95.12 186 ASP A CA 1
ATOM 1552 C C . ASP A 1 186 ? 1.318 -13.218 9.667 1.00 95.12 186 ASP A C 1
ATOM 1554 O O . ASP A 1 186 ? 1.336 -12.143 10.259 1.00 95.12 186 ASP A O 1
ATOM 1558 N N . GLU A 1 187 ? 2.425 -13.725 9.118 1.00 97.50 187 GLU A N 1
ATOM 1559 C CA . GLU A 1 187 ? 3.720 -13.041 9.172 1.00 97.50 187 GLU A CA 1
ATOM 1560 C C . GLU A 1 187 ? 3.725 -11.775 8.307 1.00 97.50 187 GLU A C 1
ATOM 1562 O O . GLU A 1 187 ? 4.277 -10.748 8.708 1.00 97.50 187 GLU A O 1
ATOM 1567 N N . ILE A 1 188 ? 3.059 -11.793 7.147 1.00 97.19 188 ILE A N 1
ATOM 1568 C CA . ILE A 1 188 ? 2.863 -10.577 6.340 1.00 97.19 188 ILE A CA 1
ATOM 1569 C C . ILE A 1 188 ? 2.004 -9.566 7.108 1.00 97.19 188 ILE A C 1
ATOM 1571 O O . ILE A 1 188 ? 2.318 -8.373 7.126 1.00 97.19 188 ILE A O 1
ATOM 1575 N N . LEU A 1 189 ? 0.935 -10.033 7.759 1.00 96.88 189 LEU A N 1
ATOM 1576 C CA . LEU A 1 189 ? 0.039 -9.156 8.509 1.00 96.88 189 LEU A CA 1
ATOM 1577 C C . LEU A 1 189 ? 0.718 -8.559 9.751 1.00 96.88 189 LEU A C 1
ATOM 1579 O O . LEU A 1 189 ? 0.532 -7.374 10.022 1.00 96.88 189 LEU A O 1
ATOM 1583 N N . LYS A 1 190 ? 1.557 -9.327 10.457 1.00 98.44 190 LYS A N 1
ATOM 1584 C CA . LYS A 1 190 ? 2.390 -8.828 11.565 1.00 98.44 190 LYS A CA 1
ATOM 1585 C C . LYS A 1 190 ? 3.341 -7.726 11.104 1.00 98.44 190 LYS A C 1
ATOM 1587 O O . LYS A 1 190 ? 3.382 -6.677 11.734 1.00 98.44 190 LYS A O 1
ATOM 1592 N N . LYS A 1 191 ? 4.022 -7.899 9.964 1.00 98.56 191 LYS A N 1
ATOM 1593 C CA . LYS A 1 191 ? 4.891 -6.849 9.394 1.00 98.56 191 LYS A CA 1
ATOM 1594 C C . LYS A 1 191 ? 4.117 -5.581 9.034 1.00 98.56 191 LYS A C 1
ATOM 1596 O O . LYS A 1 191 ? 4.607 -4.477 9.257 1.00 98.56 191 LYS A O 1
ATOM 1601 N N . ALA A 1 192 ? 2.903 -5.723 8.493 1.00 98.38 192 ALA A N 1
ATOM 1602 C CA . ALA A 1 192 ? 2.030 -4.576 8.251 1.00 98.38 192 ALA A CA 1
ATOM 1603 C C . ALA A 1 192 ? 1.671 -3.863 9.562 1.00 98.38 192 ALA A C 1
ATOM 1605 O O . ALA A 1 192 ? 1.737 -2.638 9.628 1.00 98.38 192 ALA A O 1
ATOM 1606 N N . LEU A 1 193 ? 1.306 -4.629 10.594 1.00 98.31 193 LEU A N 1
ATOM 1607 C CA . LEU A 1 193 ? 0.946 -4.115 11.910 1.00 98.31 193 LEU A CA 1
ATOM 1608 C C . LEU A 1 193 ? 2.114 -3.362 12.563 1.00 98.31 193 LEU A C 1
ATOM 1610 O O . LEU A 1 193 ? 1.915 -2.234 12.994 1.00 98.31 193 LEU A O 1
ATOM 1614 N N . GLU A 1 194 ? 3.326 -3.918 12.555 1.00 98.44 194 GLU A N 1
ATOM 1615 C CA . GLU A 1 194 ? 4.530 -3.261 13.088 1.00 98.44 194 GLU A CA 1
ATOM 1616 C C . GLU A 1 194 ? 4.786 -1.894 12.433 1.00 98.44 194 GLU A C 1
ATOM 1618 O O . GLU A 1 194 ? 5.001 -0.894 13.124 1.00 98.44 194 GLU A O 1
ATOM 1623 N N . ASP A 1 195 ? 4.705 -1.825 11.099 1.00 98.38 195 ASP A N 1
ATOM 1624 C CA . ASP A 1 195 ? 4.870 -0.568 10.365 1.00 98.38 195 ASP A CA 1
ATOM 1625 C C . ASP A 1 195 ? 3.746 0.434 10.691 1.00 98.38 195 ASP A C 1
ATOM 1627 O O . ASP A 1 195 ? 4.014 1.628 10.833 1.00 98.38 195 ASP A O 1
ATOM 1631 N N . LEU A 1 196 ? 2.496 -0.023 10.834 1.00 98.06 196 LEU A N 1
ATOM 1632 C CA . LEU A 1 196 ? 1.358 0.833 11.199 1.00 98.06 196 LEU A CA 1
ATOM 1633 C C . LEU A 1 196 ? 1.482 1.380 12.624 1.00 98.06 196 LEU A C 1
ATOM 1635 O O . LEU A 1 196 ? 1.219 2.562 12.840 1.00 98.06 196 LEU A O 1
ATOM 1639 N N . GLU A 1 197 ? 1.901 0.554 13.583 1.00 97.94 197 GLU A N 1
ATOM 1640 C CA . GLU A 1 197 ? 2.143 0.976 14.966 1.00 97.94 197 GLU A CA 1
ATOM 1641 C C . GLU A 1 197 ? 3.268 2.015 15.026 1.00 97.94 197 GLU A C 1
ATOM 1643 O O . GLU A 1 197 ? 3.135 3.035 15.708 1.00 97.94 197 GLU A O 1
ATOM 1648 N N . TYR A 1 198 ? 4.345 1.814 14.257 1.00 97.25 198 TYR A N 1
ATOM 1649 C CA . TYR A 1 198 ? 5.416 2.801 14.135 1.00 97.25 198 TYR A CA 1
ATOM 1650 C C . TYR A 1 198 ? 4.910 4.122 13.543 1.00 97.25 198 TYR A C 1
ATOM 1652 O O . TYR A 1 198 ? 5.173 5.191 14.098 1.00 97.25 198 TYR A O 1
ATOM 1660 N N . VAL A 1 199 ? 4.165 4.055 12.435 1.00 96.44 199 VAL A N 1
ATOM 1661 C CA . VAL A 1 199 ? 3.569 5.226 11.773 1.00 96.44 199 VAL A CA 1
ATOM 1662 C C . VAL A 1 199 ? 2.663 5.988 12.734 1.00 96.44 199 VAL A C 1
ATOM 1664 O O . VAL A 1 199 ? 2.777 7.210 12.831 1.00 96.44 199 VAL A O 1
ATOM 1667 N N . PHE A 1 200 ? 1.828 5.273 13.491 1.00 96.31 200 PHE A N 1
ATOM 1668 C CA . PHE A 1 200 ? 0.956 5.866 14.495 1.00 96.31 200 PHE A CA 1
ATOM 1669 C C . PHE A 1 200 ? 1.743 6.563 15.602 1.00 96.31 200 PHE A C 1
ATOM 1671 O O . PHE A 1 200 ? 1.544 7.753 15.854 1.00 96.31 200 PHE A O 1
ATOM 1678 N N . PHE A 1 201 ? 2.705 5.861 16.198 1.00 95.19 201 PHE A N 1
ATOM 1679 C CA . PHE A 1 201 ? 3.543 6.390 17.270 1.00 95.19 201 PHE A CA 1
ATOM 1680 C C . PHE A 1 201 ? 4.357 7.623 16.850 1.00 95.19 201 PHE A C 1
ATOM 1682 O O . PHE A 1 201 ? 4.571 8.533 17.651 1.00 95.19 201 PHE A O 1
ATOM 1689 N N . LYS A 1 202 ? 4.831 7.665 15.601 1.00 94.44 202 LYS A N 1
ATOM 1690 C CA . LYS A 1 202 ? 5.606 8.792 15.060 1.00 94.44 202 LYS A CA 1
ATOM 1691 C C . LYS A 1 202 ? 4.757 9.893 14.443 1.00 94.44 202 LYS A C 1
ATOM 1693 O O . LYS A 1 202 ? 5.318 10.916 14.060 1.00 94.44 202 LYS A O 1
ATOM 1698 N N . SER A 1 203 ? 3.446 9.686 14.337 1.00 90.81 203 SER A N 1
ATOM 1699 C CA . SER A 1 203 ? 2.547 10.552 13.574 1.00 90.81 203 SER A CA 1
ATOM 1700 C C . SER A 1 203 ? 3.0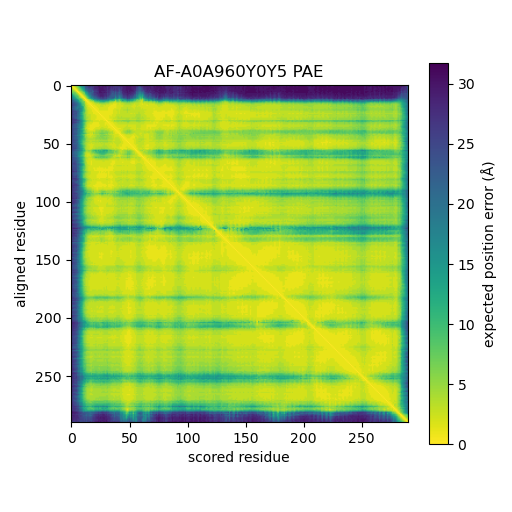32 10.797 12.133 1.00 90.81 203 SER A C 1
ATOM 1702 O O . SER A 1 203 ? 2.859 11.887 11.591 1.00 90.81 203 SER A O 1
ATOM 1704 N N . ASP A 1 204 ? 3.650 9.785 11.510 1.00 88.50 204 ASP A N 1
ATOM 1705 C CA . ASP A 1 204 ? 4.219 9.851 10.153 1.00 88.50 204 ASP A CA 1
ATOM 1706 C C . ASP A 1 204 ? 3.138 9.579 9.094 1.00 88.50 204 ASP A C 1
ATOM 1708 O O . ASP A 1 204 ? 3.191 8.611 8.329 1.00 88.50 204 ASP A O 1
ATOM 1712 N N . PHE A 1 205 ? 2.111 10.430 9.088 1.00 84.12 205 PHE A N 1
ATOM 1713 C CA . PHE A 1 205 ? 0.979 10.353 8.168 1.00 84.12 205 PHE A CA 1
ATOM 1714 C C . PHE A 1 205 ? 1.010 11.490 7.143 1.00 84.12 205 PHE A C 1
ATOM 1716 O O . PHE A 1 205 ? 1.365 12.614 7.501 1.00 84.12 205 PHE A O 1
ATOM 1723 N N . PRO A 1 206 ? 0.539 11.262 5.902 1.00 80.75 206 PRO A N 1
ATOM 1724 C CA . PRO A 1 206 ? 0.392 12.337 4.920 1.00 80.75 206 PRO A CA 1
ATOM 1725 C C . PRO A 1 206 ? -0.582 13.435 5.370 1.00 80.75 206 PRO A C 1
ATOM 1727 O O . PRO A 1 206 ? -0.355 14.613 5.109 1.00 80.75 206 PRO A O 1
ATOM 1730 N N . GLU A 1 207 ? -1.669 13.044 6.042 1.00 84.00 207 GLU A N 1
ATOM 1731 C CA . GLU A 1 207 ? -2.724 13.933 6.531 1.00 84.00 207 GLU A CA 1
ATOM 1732 C C . GLU A 1 207 ? -3.312 13.389 7.838 1.00 84.00 207 GLU A C 1
ATOM 1734 O O . GLU A 1 207 ? -3.315 12.181 8.078 1.00 84.00 207 GLU A O 1
ATOM 1739 N N . LYS A 1 208 ? -3.872 14.274 8.672 1.00 75.81 208 LYS A N 1
ATOM 1740 C CA . LYS A 1 208 ? -4.428 13.904 9.984 1.00 75.81 208 LYS A CA 1
ATOM 1741 C C . LYS A 1 208 ? -5.596 12.913 9.901 1.00 75.81 208 LYS A C 1
ATOM 1743 O O . LYS A 1 208 ? -5.793 12.119 10.810 1.00 75.81 208 LYS A O 1
ATOM 1748 N N . SER A 1 209 ? -6.369 12.932 8.818 1.00 81.75 209 SER A N 1
ATOM 1749 C CA . SER A 1 209 ? -7.460 11.974 8.581 1.00 81.75 209 SER A CA 1
ATOM 1750 C C . SER A 1 209 ? -6.976 10.517 8.563 1.00 81.75 209 SER A C 1
ATOM 1752 O O . SER A 1 209 ? -7.697 9.635 9.033 1.00 81.75 209 SER A O 1
ATOM 1754 N N . PHE A 1 210 ? -5.744 10.270 8.099 1.00 89.50 210 PHE A N 1
ATOM 1755 C CA . PHE A 1 210 ? -5.149 8.933 8.064 1.00 89.50 210 PHE A CA 1
ATOM 1756 C C . PHE A 1 210 ? -4.797 8.391 9.450 1.00 89.50 210 PHE A C 1
ATOM 1758 O O . PHE A 1 210 ? -4.698 7.180 9.603 1.00 89.50 210 PHE A O 1
ATOM 1765 N N . GLU A 1 211 ? -4.648 9.243 10.467 1.00 92.25 211 GLU A N 1
ATOM 1766 C CA . GLU A 1 211 ? -4.393 8.803 11.844 1.00 92.25 211 GLU A CA 1
ATOM 1767 C C . GLU A 1 211 ? -5.501 7.858 12.331 1.00 92.25 211 GLU A C 1
ATOM 1769 O O . GLU A 1 211 ? -5.238 6.780 12.866 1.00 92.25 211 GLU A O 1
ATOM 1774 N N . PHE A 1 212 ? -6.759 8.233 12.083 1.00 95.12 212 PHE A N 1
ATOM 1775 C CA . PHE A 1 212 ? -7.922 7.458 12.510 1.00 95.12 212 PHE A CA 1
ATOM 1776 C C . PHE A 1 212 ? -8.112 6.188 11.674 1.00 95.12 212 PHE A C 1
ATOM 1778 O O . PHE A 1 212 ? -8.484 5.148 12.221 1.00 95.12 212 PHE A O 1
ATOM 1785 N N . GLU A 1 213 ? -7.817 6.257 10.373 1.00 95.50 213 GLU A N 1
ATOM 1786 C CA . GLU A 1 213 ? -7.784 5.086 9.490 1.00 95.50 213 GLU A CA 1
ATOM 1787 C C . GLU A 1 213 ? -6.725 4.079 9.955 1.00 95.50 213 GLU A C 1
ATOM 1789 O O . GLU A 1 213 ? -7.021 2.896 10.098 1.00 95.50 213 GLU A O 1
ATOM 1794 N N . VAL A 1 214 ? -5.504 4.535 10.251 1.00 96.81 214 VAL A N 1
ATOM 1795 C CA . VAL A 1 214 ? -4.416 3.668 10.718 1.00 96.81 214 VAL A CA 1
ATOM 1796 C C . VAL A 1 214 ? -4.768 3.015 12.050 1.00 96.81 214 VAL A C 1
ATOM 1798 O O . VAL A 1 214 ? -4.603 1.804 12.174 1.00 96.81 214 VAL A O 1
ATOM 1801 N N . CYS A 1 215 ? -5.339 3.759 13.003 1.00 97.06 215 CYS A N 1
ATOM 1802 C CA . CYS A 1 215 ? -5.900 3.175 14.225 1.00 97.06 215 CYS A CA 1
ATOM 1803 C C . CYS A 1 215 ? -6.901 2.052 13.926 1.00 97.06 215 CYS A C 1
ATOM 1805 O O . CYS A 1 215 ? -6.815 0.973 14.511 1.00 97.06 215 CYS A O 1
ATOM 1807 N N . PHE A 1 216 ? -7.845 2.285 13.010 1.00 97.75 216 PHE A N 1
ATOM 1808 C CA . PHE A 1 216 ? -8.823 1.271 12.619 1.00 97.75 216 PHE A CA 1
ATOM 1809 C C . PHE A 1 216 ? -8.164 0.031 11.999 1.00 97.75 216 PHE A C 1
ATOM 1811 O O . PHE A 1 216 ? -8.512 -1.090 12.368 1.00 97.75 216 PHE A O 1
ATOM 1818 N N . ILE A 1 217 ? -7.185 0.204 11.110 1.00 97.62 217 ILE A N 1
ATOM 1819 C CA . ILE A 1 217 ? -6.479 -0.924 10.488 1.00 97.62 217 ILE A CA 1
ATOM 1820 C C . ILE A 1 217 ? -5.671 -1.704 11.535 1.00 97.62 217 ILE A C 1
ATOM 1822 O O . ILE A 1 217 ? -5.666 -2.932 11.491 1.00 97.62 217 ILE A O 1
ATOM 1826 N N . ILE A 1 218 ? -5.041 -1.026 12.503 1.00 98.50 218 ILE A N 1
ATOM 1827 C CA . ILE A 1 218 ? -4.359 -1.678 13.631 1.00 98.50 218 ILE A CA 1
ATOM 1828 C C . ILE A 1 218 ? -5.344 -2.549 14.418 1.00 98.50 218 ILE A C 1
ATOM 1830 O O . ILE A 1 218 ? -5.031 -3.702 14.713 1.00 98.50 218 ILE A O 1
ATOM 1834 N N . ILE A 1 219 ? -6.547 -2.042 14.709 1.00 98.31 219 ILE A N 1
ATOM 1835 C CA . ILE A 1 219 ? -7.608 -2.811 15.378 1.00 98.31 219 ILE A CA 1
ATOM 1836 C C . ILE A 1 219 ? -7.978 -4.043 14.546 1.00 98.31 219 ILE A C 1
ATOM 1838 O O . ILE A 1 219 ? -7.994 -5.152 15.077 1.00 98.31 219 ILE A O 1
ATOM 1842 N N . ALA A 1 220 ? -8.230 -3.870 13.247 1.00 96.69 220 ALA A N 1
ATOM 1843 C CA . ALA A 1 220 ? -8.620 -4.961 12.358 1.00 96.69 220 ALA A CA 1
ATOM 1844 C C . ALA A 1 220 ? -7.535 -6.043 12.231 1.00 96.69 220 ALA A C 1
ATOM 1846 O O . ALA A 1 220 ? -7.833 -7.231 12.347 1.00 96.69 220 ALA A O 1
ATOM 1847 N N . ALA A 1 221 ? -6.275 -5.645 12.051 1.00 97.00 221 ALA A N 1
ATOM 1848 C CA . ALA A 1 221 ? -5.144 -6.565 11.997 1.00 97.00 221 ALA A CA 1
ATOM 1849 C C . ALA A 1 221 ? -4.935 -7.290 13.336 1.00 97.00 221 ALA A C 1
ATOM 1851 O O . ALA A 1 221 ? -4.705 -8.495 13.347 1.0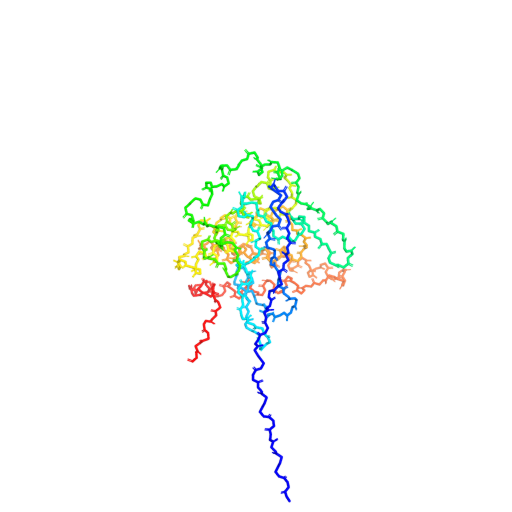0 97.00 221 ALA A O 1
ATOM 1852 N N . SER A 1 222 ? -5.074 -6.584 14.462 1.00 97.81 222 SER A N 1
ATOM 1853 C CA . SER A 1 222 ? -4.928 -7.172 15.800 1.00 97.81 222 SER A CA 1
ATOM 1854 C C . SER A 1 222 ? -6.018 -8.205 16.087 1.00 97.81 222 SER A C 1
ATOM 1856 O O . SER A 1 222 ? -5.702 -9.293 16.552 1.00 97.81 222 SER A O 1
ATOM 1858 N N . ILE A 1 223 ? -7.279 -7.918 15.729 1.00 96.12 223 ILE A N 1
ATOM 1859 C CA . ILE A 1 223 ? -8.380 -8.893 15.821 1.00 96.12 223 ILE A CA 1
ATOM 1860 C C . ILE A 1 223 ? -8.064 -10.133 14.980 1.00 96.12 223 ILE A C 1
ATOM 1862 O O . ILE A 1 223 ? -8.175 -11.248 15.480 1.00 96.12 223 ILE A O 1
ATOM 1866 N N . LYS A 1 224 ? -7.609 -9.958 13.730 1.00 94.44 224 LYS A N 1
ATOM 1867 C CA . LYS A 1 224 ? -7.249 -11.092 12.864 1.00 94.44 224 LYS A CA 1
ATOM 1868 C C . LYS A 1 224 ? -6.137 -11.960 13.456 1.00 94.44 224 LYS A C 1
ATOM 1870 O O . LYS A 1 224 ? -6.165 -13.174 13.289 1.00 94.44 224 LYS A O 1
ATOM 1875 N N . LEU A 1 225 ? -5.173 -11.342 14.132 1.00 95.56 225 LEU A N 1
ATOM 1876 C CA . LEU A 1 225 ? -4.052 -12.022 14.783 1.00 95.56 225 LEU A CA 1
ATOM 1877 C C . LEU A 1 225 ? -4.399 -12.572 16.181 1.00 95.56 225 LEU A C 1
ATOM 1879 O O . LEU A 1 225 ? -3.530 -13.153 16.827 1.00 95.56 225 LEU A O 1
ATOM 1883 N N . GLY A 1 226 ? -5.636 -12.391 16.661 1.00 95.38 226 GLY A N 1
ATOM 1884 C CA . GLY A 1 226 ? -6.074 -12.823 17.992 1.00 95.38 226 GLY A CA 1
ATOM 1885 C C . GLY A 1 226 ? -5.574 -11.949 19.152 1.00 95.38 226 GLY A C 1
ATOM 1886 O O . GLY A 1 226 ? -5.704 -12.335 20.311 1.00 95.38 226 GLY A O 1
ATOM 1887 N N . ASP A 1 227 ? -5.014 -10.768 18.875 1.00 97.25 227 ASP A N 1
ATOM 1888 C CA . ASP A 1 227 ? -4.557 -9.809 19.889 1.00 97.25 227 ASP A CA 1
ATOM 1889 C C . ASP A 1 227 ? -5.689 -8.839 20.277 1.00 97.25 227 ASP A C 1
ATOM 1891 O O . ASP A 1 227 ? -5.704 -7.647 19.944 1.00 97.25 227 ASP A O 1
ATOM 1895 N N . GLU A 1 228 ? -6.687 -9.373 20.987 1.00 96.50 228 GLU A N 1
ATOM 1896 C CA . GLU A 1 228 ? -7.838 -8.599 21.469 1.00 96.50 228 GLU A CA 1
ATOM 1897 C C . GLU A 1 228 ? -7.435 -7.475 22.434 1.00 96.50 228 GLU A C 1
ATOM 1899 O O . GLU A 1 228 ? -8.069 -6.418 22.460 1.00 96.50 228 GLU A O 1
ATOM 1904 N N . ALA A 1 229 ? -6.364 -7.668 23.209 1.00 97.94 229 ALA A N 1
ATOM 1905 C CA . ALA A 1 229 ? -5.872 -6.661 24.142 1.00 97.94 229 ALA A CA 1
ATOM 1906 C C . ALA A 1 229 ? -5.378 -5.415 23.394 1.00 97.94 229 ALA A C 1
ATOM 1908 O O . ALA A 1 229 ? -5.771 -4.292 23.731 1.00 97.94 229 ALA A O 1
ATOM 1909 N N . LYS A 1 230 ? -4.568 -5.602 22.343 1.00 97.88 230 LYS A N 1
ATOM 1910 C CA . LYS A 1 230 ? -4.111 -4.507 21.483 1.00 97.88 230 LYS A CA 1
ATOM 1911 C C . LYS A 1 230 ? -5.279 -3.845 20.762 1.00 97.88 230 LYS A C 1
ATOM 1913 O O . LYS A 1 230 ? -5.415 -2.623 20.841 1.00 97.88 230 LYS A O 1
ATOM 1918 N N . ALA A 1 231 ? -6.163 -4.625 20.141 1.00 98.00 231 ALA A N 1
ATOM 1919 C CA . ALA A 1 231 ? -7.353 -4.093 19.479 1.00 98.00 231 ALA A CA 1
ATOM 1920 C C . ALA A 1 231 ? -8.207 -3.229 20.430 1.00 98.00 231 ALA A C 1
ATOM 1922 O O . ALA A 1 231 ? -8.542 -2.087 20.106 1.00 98.00 231 ALA A O 1
ATOM 1923 N N . GLY A 1 232 ? -8.483 -3.715 21.643 1.00 98.00 232 GLY A N 1
ATOM 1924 C CA . GLY A 1 232 ? -9.221 -2.968 22.662 1.00 98.00 232 GLY A CA 1
ATOM 1925 C C . GLY A 1 232 ? -8.522 -1.672 23.092 1.00 98.00 232 GLY A C 1
ATOM 1926 O O . GLY A 1 232 ? -9.186 -0.656 23.311 1.00 98.00 232 GLY A O 1
ATOM 1927 N N . ASN A 1 233 ? -7.189 -1.663 23.175 1.00 98.19 233 ASN A N 1
ATOM 1928 C CA . ASN A 1 233 ? -6.423 -0.457 23.497 1.00 98.19 233 ASN A CA 1
ATOM 1929 C C . ASN A 1 233 ? -6.535 0.611 22.401 1.00 98.19 233 ASN A C 1
ATOM 1931 O O . ASN A 1 233 ? -6.795 1.770 22.718 1.00 98.19 233 ASN A O 1
ATOM 1935 N N . TYR A 1 234 ? -6.431 0.241 21.124 1.00 98.19 234 TYR A N 1
ATOM 1936 C CA . TYR A 1 234 ? -6.587 1.202 20.025 1.00 98.19 234 TYR A CA 1
ATOM 1937 C C . TYR A 1 234 ? -8.036 1.701 19.862 1.00 98.19 234 TYR A C 1
ATOM 1939 O O . TYR A 1 234 ? -8.248 2.853 19.480 1.00 98.19 234 TYR A O 1
ATOM 1947 N N . ILE A 1 235 ? -9.051 0.911 20.241 1.00 98.25 235 ILE A N 1
ATOM 1948 C CA . ILE A 1 235 ? -10.437 1.413 20.344 1.00 98.25 235 ILE A CA 1
ATOM 1949 C C . ILE A 1 235 ? -10.531 2.517 21.407 1.00 98.25 235 ILE A C 1
ATOM 1951 O O . ILE A 1 235 ? -11.120 3.569 21.152 1.00 98.25 235 ILE A O 1
ATOM 1955 N N . LYS A 1 236 ? -9.912 2.317 22.580 1.00 98.12 236 LYS A N 1
ATOM 1956 C CA . LYS A 1 236 ? -9.867 3.337 23.645 1.00 98.12 236 LYS A CA 1
ATOM 1957 C C . LYS A 1 236 ? -9.134 4.604 23.211 1.00 98.12 236 LYS A C 1
ATOM 1959 O O . LYS A 1 236 ? -9.534 5.688 23.637 1.00 98.12 236 LYS A O 1
ATOM 1964 N N . VAL A 1 237 ? -8.101 4.482 22.372 1.00 96.94 237 VAL A N 1
ATOM 1965 C CA . VAL A 1 237 ? -7.422 5.637 21.762 1.00 96.94 237 VAL A CA 1
ATOM 1966 C C . VAL A 1 237 ? -8.429 6.454 20.952 1.00 96.94 237 VAL A C 1
ATOM 1968 O O . VAL A 1 237 ? -8.616 7.629 21.251 1.00 96.94 237 VAL A O 1
ATOM 1971 N N . LEU A 1 238 ? -9.169 5.835 20.023 1.00 96.94 238 LEU A N 1
ATOM 1972 C CA . LEU A 1 238 ? -10.190 6.535 19.228 1.00 96.94 238 LEU A CA 1
ATOM 1973 C C . LEU A 1 238 ? -11.294 7.175 20.095 1.00 96.94 238 LEU A C 1
ATOM 1975 O O . LEU A 1 238 ? -11.709 8.306 19.830 1.00 96.94 238 LEU A O 1
ATOM 1979 N N . ASP A 1 239 ? -11.767 6.479 21.135 1.00 97.50 239 ASP A N 1
ATOM 1980 C CA . ASP A 1 239 ? -12.762 7.015 22.076 1.00 97.50 239 ASP A CA 1
ATOM 1981 C C . ASP A 1 239 ? -12.224 8.238 22.845 1.00 97.50 239 ASP A C 1
ATOM 1983 O O . ASP A 1 239 ? -12.901 9.268 22.924 1.00 97.50 239 ASP A O 1
ATOM 1987 N N . THR A 1 240 ? -10.992 8.158 23.359 1.00 97.19 240 THR A N 1
ATOM 1988 C CA . THR A 1 240 ? -10.325 9.265 24.068 1.00 97.19 240 THR A CA 1
ATOM 1989 C C . THR A 1 240 ? -10.131 10.464 23.146 1.00 97.19 240 THR A C 1
ATOM 1991 O O . THR A 1 240 ? -10.547 11.573 23.483 1.00 97.19 240 THR A O 1
ATOM 1994 N N . THR A 1 241 ? -9.603 10.246 21.938 1.00 94.62 241 THR A N 1
ATOM 1995 C CA . THR A 1 241 ? -9.399 11.304 20.941 1.00 94.62 241 THR A CA 1
ATOM 1996 C C . THR A 1 241 ? -10.715 11.977 20.553 1.00 94.62 241 THR A C 1
ATOM 1998 O O . THR A 1 241 ? -10.773 13.202 20.438 1.00 94.62 241 THR A O 1
ATOM 2001 N N . LYS A 1 242 ? -11.810 11.217 20.405 1.00 96.00 242 LYS A N 1
ATOM 2002 C CA . LYS A 1 242 ? -13.143 11.799 20.187 1.00 96.00 242 LYS A CA 1
ATOM 2003 C C . LYS A 1 242 ? -13.559 12.696 21.355 1.00 96.00 242 LYS A C 1
ATOM 2005 O O . LYS A 1 242 ? -14.095 13.780 21.113 1.00 96.00 242 LYS A O 1
ATOM 2010 N N . GLY A 1 243 ? -13.331 12.266 22.597 1.00 96.06 243 GLY A N 1
ATOM 2011 C CA . GLY A 1 243 ? -13.611 13.060 23.796 1.00 96.06 243 GLY A CA 1
ATOM 2012 C C . GLY A 1 243 ? -12.841 14.383 23.812 1.00 96.06 243 GLY A C 1
ATOM 2013 O O . GLY A 1 243 ? -13.441 15.445 23.979 1.00 96.06 243 GLY A O 1
ATOM 2014 N N . GLU A 1 244 ? -11.537 14.335 23.538 1.00 94.38 244 GLU A N 1
ATOM 2015 C CA . GLU A 1 244 ? -10.675 15.520 23.460 1.00 94.38 244 GLU A CA 1
ATOM 2016 C C . GLU A 1 244 ? -11.102 16.490 22.353 1.00 94.38 244 GLU A C 1
ATOM 2018 O O . GLU A 1 244 ? -11.182 17.698 22.578 1.00 94.38 244 GLU A O 1
ATOM 2023 N N . LEU A 1 245 ? -11.404 15.979 21.155 1.00 93.19 245 LEU A N 1
ATOM 2024 C CA . LEU A 1 245 ? -11.880 16.807 20.046 1.00 93.19 245 LEU A CA 1
ATOM 2025 C C . LEU A 1 245 ? -13.250 17.422 20.347 1.00 93.19 245 LEU A C 1
ATOM 2027 O O . LEU A 1 245 ? -13.486 18.573 19.997 1.00 93.19 245 LEU A O 1
ATOM 2031 N N . THR A 1 246 ? -14.129 16.695 21.041 1.00 94.69 246 THR A N 1
ATOM 2032 C CA . THR A 1 246 ? -15.437 17.213 21.473 1.00 94.69 246 THR A CA 1
ATOM 2033 C C . THR A 1 246 ? -15.276 18.358 22.472 1.00 94.69 246 THR A C 1
ATOM 2035 O O . THR A 1 246 ? -16.014 19.338 22.398 1.00 94.69 246 THR A O 1
ATOM 2038 N N . ALA A 1 247 ? -14.309 18.262 23.391 1.00 93.94 247 ALA A N 1
ATOM 2039 C CA . ALA A 1 247 ? -13.989 19.353 24.305 1.00 93.94 247 ALA A CA 1
ATOM 2040 C C . ALA A 1 247 ? -13.462 20.577 23.541 1.00 93.94 247 ALA A C 1
ATOM 2042 O O . ALA A 1 247 ? -14.006 21.663 23.706 1.00 93.94 247 ALA A O 1
ATOM 2043 N N . LYS A 1 248 ? -12.491 20.384 22.637 1.00 92.81 248 LYS A N 1
ATOM 2044 C CA . LYS A 1 248 ? -11.904 21.465 21.824 1.00 92.81 248 LYS A CA 1
ATOM 2045 C C . LYS A 1 248 ? -12.911 22.133 20.884 1.00 92.81 248 LYS A C 1
ATOM 2047 O O . LYS A 1 248 ? -12.807 23.327 20.638 1.00 92.81 248 LYS A O 1
ATOM 2052 N N . MET A 1 249 ? -13.900 21.395 20.378 1.00 93.06 249 MET A N 1
ATOM 2053 C CA . MET A 1 249 ? -14.951 21.934 19.505 1.00 93.06 249 MET A CA 1
ATOM 2054 C C . MET A 1 249 ? -15.826 22.987 20.205 1.00 93.06 249 MET A C 1
ATOM 2056 O O . MET A 1 249 ? -16.404 23.839 19.534 1.00 93.06 249 MET A O 1
ATOM 2060 N N . LYS A 1 250 ? -15.917 22.958 21.544 1.00 91.38 250 LYS A N 1
ATOM 2061 C CA . LYS A 1 250 ? -16.607 24.010 22.309 1.00 91.38 250 LYS A CA 1
ATOM 2062 C C . LYS A 1 250 ? -15.911 25.366 22.168 1.00 91.38 250 LYS A C 1
ATOM 2064 O O . LYS A 1 250 ? -16.595 26.384 22.176 1.00 91.38 250 LYS A O 1
ATOM 2069 N N . ASP A 1 251 ? -14.589 25.349 22.007 1.00 92.38 251 ASP A N 1
ATOM 2070 C CA . ASP A 1 251 ? -13.747 26.542 21.903 1.00 92.38 251 ASP A CA 1
ATOM 2071 C C . ASP A 1 251 ? -13.445 26.921 20.438 1.00 92.38 251 ASP A C 1
ATOM 2073 O O . ASP A 1 251 ? -13.280 28.099 20.127 1.00 92.38 251 ASP A O 1
ATOM 2077 N N . ASP A 1 252 ? -13.409 25.947 19.518 1.00 90.25 252 ASP A N 1
ATOM 2078 C CA . ASP A 1 252 ? -13.251 26.168 18.073 1.00 90.25 252 ASP A CA 1
ATOM 2079 C C . ASP A 1 252 ? -14.301 25.386 17.253 1.00 90.25 252 ASP A C 1
ATOM 2081 O O . ASP A 1 252 ? -14.108 24.199 16.956 1.00 90.25 252 ASP A O 1
ATOM 2085 N N . PRO A 1 253 ? -15.387 26.052 16.807 1.00 88.25 253 PRO A N 1
ATOM 2086 C CA . PRO A 1 253 ? -16.448 25.433 16.008 1.00 88.25 253 PRO A CA 1
ATOM 2087 C C . PRO A 1 253 ? -16.007 24.888 14.641 1.00 88.25 253 PRO A C 1
ATOM 2089 O O . PRO A 1 253 ? -16.786 24.207 13.978 1.00 88.25 253 PRO A O 1
ATOM 2092 N N . ARG A 1 254 ? -14.783 25.186 14.179 1.00 90.19 254 ARG A N 1
ATOM 2093 C CA . ARG A 1 254 ? -14.248 24.657 12.911 1.00 90.19 254 ARG A CA 1
ATOM 2094 C C . ARG A 1 254 ? -13.763 23.215 13.043 1.00 90.19 254 ARG A C 1
ATOM 2096 O O . ARG A 1 254 ? -13.538 22.551 12.031 1.00 90.19 254 ARG A O 1
ATOM 2103 N N . ILE A 1 255 ? -13.576 22.726 14.268 1.00 87.69 255 ILE A N 1
ATOM 2104 C CA . ILE A 1 255 ? -13.197 21.337 14.518 1.00 87.69 255 ILE A CA 1
ATOM 2105 C C . ILE A 1 255 ? -14.372 20.430 14.148 1.00 87.69 255 ILE A C 1
ATOM 2107 O O . ILE A 1 255 ? -15.454 20.521 14.716 1.00 87.69 255 ILE A O 1
ATOM 2111 N N . THR A 1 256 ? -14.139 19.514 13.210 1.00 89.38 256 THR A N 1
ATOM 2112 C CA . THR A 1 256 ? -15.121 18.502 12.805 1.00 89.38 256 THR A CA 1
ATOM 2113 C C . THR A 1 256 ? -14.864 17.173 13.508 1.00 89.38 256 THR A C 1
ATOM 2115 O O . THR A 1 256 ? -13.725 16.721 13.627 1.00 89.38 256 THR A O 1
ATOM 2118 N N . LEU A 1 257 ? -15.941 16.518 13.945 1.00 92.44 257 LEU A N 1
ATOM 2119 C CA . LEU A 1 257 ? -15.899 15.178 14.542 1.00 92.44 257 LEU A CA 1
ATOM 2120 C C . LEU A 1 257 ? -16.189 14.064 13.525 1.00 92.44 257 LEU A C 1
ATOM 2122 O O . LEU A 1 257 ? -16.176 12.891 13.891 1.00 92.44 257 LEU A O 1
ATOM 2126 N N . THR A 1 258 ? -16.448 14.414 12.264 1.00 93.00 258 THR A N 1
ATOM 2127 C CA . THR A 1 258 ? -16.983 13.484 11.255 1.00 93.00 258 THR A CA 1
ATOM 2128 C C . THR A 1 258 ? -16.063 12.282 11.032 1.00 93.00 258 THR A C 1
ATOM 2130 O O . THR A 1 258 ? -16.504 11.139 11.136 1.00 93.00 258 THR A O 1
ATOM 2133 N N . GLU A 1 259 ? -14.768 12.521 10.802 1.00 92.44 259 GLU A N 1
ATOM 2134 C CA . GLU A 1 259 ? -13.814 11.439 10.526 1.00 92.44 259 GLU A CA 1
ATOM 2135 C C . GLU A 1 259 ? -13.582 10.543 11.751 1.00 92.44 259 GLU A C 1
ATOM 2137 O O . GLU A 1 259 ? -13.668 9.321 11.640 1.00 92.44 259 GLU A O 1
ATOM 2142 N N . ILE A 1 260 ? -13.367 11.115 12.943 1.00 94.75 260 ILE A N 1
ATOM 2143 C CA . ILE A 1 260 ? -13.162 10.305 14.157 1.00 94.75 260 ILE A CA 1
ATOM 2144 C C . ILE A 1 260 ? -14.414 9.481 14.496 1.00 94.75 260 ILE A C 1
ATOM 2146 O O . ILE A 1 260 ? -14.303 8.319 14.879 1.00 94.75 260 ILE A O 1
ATOM 2150 N N . GLN A 1 261 ? -15.617 10.039 14.313 1.00 95.81 261 GLN A N 1
ATOM 2151 C CA . GLN A 1 261 ? -16.873 9.321 14.544 1.00 95.81 261 GLN A CA 1
ATOM 2152 C C . GLN A 1 261 ? -17.062 8.168 13.558 1.00 95.81 261 GLN A C 1
ATOM 2154 O O . GLN A 1 261 ? -17.465 7.083 13.979 1.00 95.81 261 GLN A O 1
ATOM 2159 N N . LYS A 1 262 ? -16.737 8.381 12.277 1.00 95.38 262 LYS A N 1
ATOM 2160 C CA . LYS A 1 262 ? -16.759 7.341 11.242 1.00 95.38 262 LYS A CA 1
ATOM 2161 C C . LYS A 1 262 ? -15.856 6.169 11.627 1.00 95.38 262 LYS A C 1
ATOM 2163 O O . LYS A 1 262 ? -16.333 5.038 11.698 1.00 95.38 262 LYS A O 1
ATOM 2168 N N . TRP A 1 263 ? -14.580 6.423 11.914 1.00 96.56 263 TRP A N 1
ATOM 2169 C CA . TRP A 1 263 ? -13.612 5.358 12.203 1.00 96.56 263 TRP A CA 1
ATOM 2170 C C . TRP A 1 263 ? -13.881 4.650 13.531 1.00 96.56 263 TRP A C 1
ATOM 2172 O O . TRP A 1 263 ? -13.838 3.422 13.586 1.00 96.56 263 TRP A O 1
ATOM 2182 N N . LEU A 1 264 ? -14.266 5.388 14.574 1.00 97.19 264 LEU A N 1
ATOM 2183 C CA . LEU A 1 264 ? -14.690 4.798 15.845 1.00 97.19 264 LEU A CA 1
ATOM 2184 C C . LEU A 1 264 ? -15.951 3.936 15.690 1.00 97.19 264 LEU A C 1
ATOM 2186 O O . LEU A 1 264 ? -16.049 2.869 16.294 1.00 97.19 264 LEU A O 1
ATOM 2190 N N . GLY A 1 265 ? -16.916 4.383 14.880 1.00 97.50 265 GLY A N 1
ATOM 2191 C CA . GLY A 1 265 ? -18.118 3.614 14.565 1.00 97.50 265 GLY A CA 1
ATOM 2192 C C . GLY A 1 265 ? -17.779 2.288 13.886 1.00 97.50 265 GLY A C 1
ATOM 2193 O O . GLY A 1 265 ? -18.224 1.237 14.348 1.00 97.50 265 GLY A O 1
ATOM 2194 N N . LYS A 1 266 ? -16.922 2.321 12.852 1.00 96.00 266 LYS A N 1
ATOM 2195 C CA . LYS A 1 266 ? -16.424 1.109 12.178 1.00 96.00 266 LYS A CA 1
ATOM 2196 C C . LYS A 1 266 ? -15.675 0.186 13.142 1.00 96.00 266 LYS A C 1
ATOM 2198 O O . LYS A 1 266 ? -15.931 -1.013 13.144 1.00 96.00 266 LYS A O 1
ATOM 2203 N N . ALA A 1 267 ? -14.807 0.734 13.991 1.00 97.44 267 ALA A N 1
ATOM 2204 C CA . ALA A 1 267 ? -14.053 -0.028 14.985 1.00 97.44 267 ALA A CA 1
ATOM 2205 C C . ALA A 1 267 ? -14.963 -0.750 15.992 1.00 97.44 267 ALA A C 1
ATOM 2207 O O . ALA A 1 267 ? -14.770 -1.932 16.265 1.00 97.44 267 ALA A O 1
ATOM 2208 N N . LYS A 1 268 ? -15.987 -0.064 16.516 1.00 97.12 268 LYS A N 1
ATOM 2209 C CA . LYS A 1 268 ? -16.957 -0.664 17.445 1.00 97.12 268 LYS A CA 1
ATOM 2210 C C . LYS A 1 268 ? -17.803 -1.737 16.771 1.00 97.12 268 LYS A C 1
ATOM 2212 O O . LYS A 1 268 ? -18.010 -2.783 17.375 1.00 97.12 268 LYS A O 1
ATOM 2217 N N . ALA A 1 269 ? -18.257 -1.502 15.540 1.00 95.56 269 ALA A N 1
ATOM 2218 C CA . ALA A 1 269 ? -18.992 -2.504 14.771 1.00 95.56 269 ALA A CA 1
ATOM 2219 C C . ALA A 1 269 ? -18.145 -3.765 14.550 1.00 95.56 269 ALA A C 1
ATOM 2221 O O . ALA A 1 269 ? -18.610 -4.868 14.826 1.00 95.56 269 ALA A O 1
ATOM 2222 N N . LEU A 1 270 ? -16.879 -3.590 14.157 1.00 94.56 270 LEU A N 1
ATOM 2223 C CA . LEU A 1 270 ? -15.940 -4.692 13.991 1.00 94.56 270 LEU A CA 1
ATOM 2224 C C . LEU A 1 270 ? -15.706 -5.455 15.305 1.00 94.56 270 LEU A C 1
ATOM 2226 O O . LEU A 1 270 ? -15.742 -6.679 15.321 1.00 94.56 270 LEU A O 1
ATOM 2230 N N . TRP A 1 271 ? -15.536 -4.750 16.425 1.00 96.12 271 TRP A N 1
ATOM 2231 C CA . TRP A 1 271 ? -15.347 -5.378 17.735 1.00 96.12 271 TRP A CA 1
ATOM 2232 C C . TRP A 1 271 ? -16.519 -6.277 18.155 1.00 96.12 271 TRP A C 1
ATOM 2234 O O . TRP A 1 271 ? -16.306 -7.338 18.744 1.00 96.12 271 TRP A O 1
ATOM 2244 N N . GLN A 1 272 ? -17.757 -5.878 17.846 1.00 94.75 272 GLN A N 1
ATOM 2245 C CA . GLN A 1 272 ? -18.940 -6.701 18.130 1.00 94.75 272 GLN A CA 1
ATOM 2246 C C . GLN A 1 272 ? -18.984 -7.979 17.289 1.00 94.75 272 GLN A C 1
ATOM 2248 O O . GLN A 1 272 ? -19.594 -8.958 17.702 1.00 94.75 272 GLN A O 1
ATOM 2253 N N . GLN A 1 273 ? -18.335 -7.971 16.127 1.00 92.12 273 GLN A N 1
ATOM 2254 C CA . GLN A 1 273 ? -18.299 -9.092 15.193 1.00 92.12 273 GLN A CA 1
ATOM 2255 C C . GLN A 1 273 ? -16.992 -9.893 15.293 1.00 92.12 273 GLN A C 1
ATOM 2257 O O . GLN A 1 273 ? -16.806 -10.816 14.518 1.00 92.12 273 GLN A O 1
ATOM 2262 N N . ARG A 1 274 ? -16.080 -9.576 16.224 1.00 92.38 274 ARG A N 1
ATOM 2263 C CA . ARG A 1 274 ? -14.702 -10.113 16.240 1.00 92.38 274 ARG A CA 1
ATOM 2264 C C . ARG A 1 274 ? -14.592 -11.644 16.300 1.00 92.38 274 ARG A C 1
ATOM 2266 O O . ARG A 1 274 ? -13.589 -12.180 15.849 1.00 92.38 274 ARG A O 1
ATOM 2273 N N . ASP A 1 275 ? -15.621 -12.316 16.811 1.00 89.19 275 ASP A N 1
ATOM 2274 C CA . ASP A 1 275 ? -15.698 -13.780 16.906 1.00 89.19 275 ASP A CA 1
ATOM 2275 C C . ASP A 1 275 ? -16.170 -14.441 15.587 1.00 89.19 275 ASP A C 1
ATOM 2277 O O . ASP A 1 275 ? -16.165 -15.666 15.454 1.00 89.19 275 ASP A O 1
ATOM 2281 N N . ASP A 1 276 ? -16.586 -13.645 14.593 1.00 86.56 276 ASP A N 1
ATOM 2282 C CA . ASP A 1 276 ? -16.986 -14.109 13.265 1.00 86.56 276 ASP A CA 1
ATOM 2283 C C . ASP A 1 276 ? -15.760 -14.294 12.356 1.00 86.56 276 ASP A C 1
ATOM 2285 O O . ASP A 1 276 ? -15.211 -13.356 11.770 1.00 86.56 276 ASP A O 1
ATOM 2289 N N . ASN A 1 277 ? -15.358 -15.555 12.193 1.00 74.19 277 ASN A N 1
ATOM 2290 C CA . ASN A 1 277 ? -14.228 -15.946 11.350 1.00 74.19 277 ASN A CA 1
ATOM 2291 C C . ASN A 1 277 ? -14.397 -15.560 9.866 1.00 74.19 277 ASN A C 1
ATOM 2293 O O . ASN A 1 277 ? -13.392 -15.428 9.162 1.00 74.19 277 ASN A O 1
ATOM 2297 N N . SER A 1 278 ? -15.630 -15.343 9.391 1.00 81.62 278 SER A N 1
ATOM 2298 C CA . SER A 1 278 ? -15.915 -15.014 7.988 1.00 81.62 278 SER A CA 1
ATOM 2299 C C . SER A 1 278 ? -15.622 -13.553 7.624 1.00 81.62 278 SER A C 1
ATOM 2301 O O . SER A 1 278 ? -15.472 -13.228 6.442 1.00 81.62 278 SER A O 1
ATOM 2303 N N . LEU A 1 279 ? -15.436 -12.673 8.617 1.00 79.25 279 LEU A N 1
ATOM 2304 C CA . LEU A 1 279 ? -15.126 -11.251 8.410 1.00 79.25 279 LEU A CA 1
ATOM 2305 C C . LEU A 1 279 ? -13.916 -11.016 7.501 1.00 79.25 279 LEU A C 1
ATOM 2307 O O . LEU A 1 279 ? -13.872 -10.054 6.733 1.00 79.25 279 LEU A O 1
ATOM 2311 N N . PHE A 1 280 ? -12.929 -11.907 7.589 1.00 79.81 280 PHE A N 1
ATOM 2312 C CA . PHE A 1 280 ? -11.687 -11.833 6.823 1.00 79.81 280 PHE A CA 1
ATOM 2313 C C . PHE A 1 280 ? -11.692 -12.734 5.582 1.00 79.81 280 PHE A C 1
ATOM 2315 O O . PHE A 1 280 ? -10.724 -12.729 4.821 1.00 79.81 280 PHE A O 1
ATOM 2322 N N . ASP A 1 281 ? -12.769 -13.486 5.342 1.00 73.75 281 ASP A N 1
ATOM 2323 C CA . ASP A 1 281 ? -12.971 -14.222 4.091 1.00 73.75 281 ASP A CA 1
ATOM 2324 C C . ASP A 1 281 ? -13.534 -13.324 2.978 1.00 73.75 281 ASP A C 1
ATOM 2326 O O . ASP A 1 281 ? -13.298 -13.590 1.800 1.00 73.75 281 ASP A O 1
ATOM 2330 N N . LEU A 1 282 ? -14.144 -12.184 3.332 1.00 60.09 282 LEU A N 1
ATOM 2331 C CA . LEU A 1 282 ? -14.586 -11.111 2.422 1.00 60.09 282 LEU A CA 1
ATOM 2332 C C . LEU A 1 282 ? -13.429 -10.303 1.785 1.00 60.09 282 LEU A C 1
ATOM 2334 O O . LEU A 1 282 ? -13.638 -9.237 1.206 1.00 60.09 282 LEU A O 1
ATOM 2338 N N . LEU A 1 283 ? -12.195 -10.816 1.830 1.00 59.44 283 LEU A N 1
ATOM 2339 C CA . LEU A 1 283 ? -11.041 -10.321 1.063 1.00 59.44 283 LEU A CA 1
ATOM 2340 C C . LEU A 1 283 ? -11.116 -10.733 -0.425 1.00 59.44 283 LEU A C 1
ATOM 2342 O O . LEU A 1 283 ? -10.106 -10.962 -1.080 1.00 59.44 283 LEU A O 1
ATOM 2346 N N . SER A 1 284 ? -12.311 -10.873 -0.983 1.00 44.19 284 SER A N 1
ATOM 2347 C CA . SER A 1 284 ? -12.576 -11.067 -2.409 1.00 44.19 284 SER A CA 1
ATOM 2348 C C . SER A 1 284 ? -13.949 -10.459 -2.697 1.00 44.19 284 SER A C 1
ATOM 2350 O O . SER A 1 284 ? -14.815 -10.537 -1.821 1.00 44.19 284 SER A O 1
ATOM 2352 N N . PRO A 1 285 ? -14.178 -9.839 -3.871 1.00 40.88 285 PRO A N 1
ATOM 2353 C CA . PRO A 1 285 ? -15.509 -9.350 -4.205 1.00 40.88 285 PRO A CA 1
ATOM 2354 C C . PRO A 1 285 ? -16.497 -10.519 -4.091 1.00 40.88 285 PRO A C 1
ATOM 2356 O O . PRO A 1 285 ? -16.129 -11.649 -4.447 1.00 40.88 285 PRO A O 1
ATOM 2359 N N . PRO A 1 286 ? -17.718 -10.301 -3.571 1.00 34.69 286 PRO A N 1
ATOM 2360 C CA . PRO A 1 286 ? -18.723 -11.347 -3.585 1.00 34.69 286 PRO A CA 1
ATOM 2361 C C . PRO A 1 286 ? -18.869 -11.796 -5.038 1.00 34.69 286 PRO A C 1
ATOM 2363 O O . PRO A 1 286 ? -19.196 -10.989 -5.909 1.00 34.69 286 PRO A O 1
ATOM 2366 N N . ARG A 1 287 ? -18.577 -13.074 -5.317 1.00 33.41 287 ARG A N 1
ATOM 2367 C CA . ARG A 1 287 ? -19.020 -13.677 -6.573 1.00 33.41 287 ARG A CA 1
ATOM 2368 C C . ARG A 1 287 ? -20.524 -13.470 -6.583 1.00 33.41 287 ARG A C 1
ATOM 2370 O O . ARG A 1 287 ? -21.199 -13.970 -5.684 1.00 33.41 287 ARG A O 1
ATOM 2377 N N . LEU A 1 288 ? -21.013 -12.689 -7.541 1.00 30.33 288 LEU A N 1
ATOM 2378 C CA . LEU A 1 288 ? -22.431 -12.635 -7.843 1.00 30.33 288 LEU A CA 1
ATOM 2379 C C . LEU A 1 288 ? -22.874 -14.087 -8.024 1.00 30.33 288 LEU A C 1
ATOM 2381 O O . LEU A 1 288 ? -22.427 -14.771 -8.945 1.00 30.33 288 LEU A O 1
ATOM 2385 N N . ILE A 1 289 ? -23.657 -14.581 -7.068 1.00 27.44 289 ILE A N 1
ATOM 2386 C CA . ILE A 1 289 ? -24.442 -15.787 -7.270 1.00 27.44 289 ILE A CA 1
ATOM 2387 C C . ILE A 1 289 ? -25.477 -15.356 -8.305 1.00 27.44 289 ILE A C 1
ATOM 2389 O O . ILE A 1 289 ? -26.336 -14.528 -7.997 1.00 27.44 289 ILE A O 1
ATOM 2393 N N . VAL A 1 290 ? -25.285 -15.816 -9.541 1.00 32.28 290 VAL A N 1
ATOM 2394 C CA . VAL A 1 290 ? -26.309 -15.774 -10.591 1.00 32.28 290 VAL A CA 1
ATOM 2395 C C . VAL A 1 290 ? -27.402 -16.764 -10.220 1.00 32.28 290 VAL A C 1
ATOM 2397 O O . VAL A 1 290 ? -27.037 -17.891 -9.810 1.00 32.28 290 VAL A O 1
#

Sequence (290 aa):
MAEEIGEEQEPKTPGDPILVYDVTCPVCEFDELKYYALRAKSLMVKSNILEIPIYEDSPKYVAVDYNELLHTVCPKCFFVGGKKADFTYIDLINNKKMHHQTDRGIIKHWKENASKIEDLIFDNFVDENSFTHPRTEEGVIASYKLAIYKNTQEIEIKIPFAYYKRARNYLKYYYFIKKFYKKFDDEILKKALEDLEYVFFKSDFPEKSFEFEVCFIIIAASIKLGDEAKAGNYIKVLDTTKGELTAKMKDDPRITLTEIQKWLGKAKALWQQRDDNSLFDLLSPPRLIV

Nearest PDB structures (foldseek):
  8fiq-assembly1_A  TM=4.640E-01  e=1.358E+00  synthetic construct
  3zik-assembly2_B  TM=2.555E-01  e=1.725E+00  Eremothecium gossypii
  7pua-assembly1_F3  TM=3.523E-01  e=6.582E+00  Trypanosoma brucei brucei

Solvent-accessible surface area (backbone atoms only — not comparable to full-atom values): 16479 Å² total; per-residue (Å²): 137,83,83,81,78,77,81,78,76,74,83,72,76,52,40,80,37,67,43,80,41,67,25,23,40,79,76,81,60,49,55,88,36,67,40,63,44,77,44,84,83,41,54,46,77,48,64,41,79,75,66,48,79,42,55,40,72,31,94,62,19,55,72,58,66,57,76,63,47,47,49,32,55,38,73,89,77,60,52,64,30,74,49,77,54,45,24,24,34,68,39,83,89,78,75,38,80,41,72,48,68,60,56,66,69,58,47,50,49,53,69,76,38,50,68,67,57,50,62,76,37,57,93,44,77,64,56,67,64,22,65,39,88,82,58,38,72,44,24,35,54,41,41,36,53,44,43,36,50,51,25,52,54,34,45,77,74,64,45,82,46,20,46,45,54,26,19,57,35,29,51,50,44,40,40,48,43,33,63,75,69,72,41,86,53,65,68,42,49,49,54,18,43,56,28,45,52,49,26,60,77,67,64,44,55,98,46,77,73,50,56,45,52,48,45,36,36,45,26,45,52,23,48,75,73,67,36,54,70,59,19,53,50,44,50,50,49,47,53,48,52,47,51,53,50,56,57,50,28,77,81,39,78,85,59,77,59,64,66,56,50,52,36,42,49,54,44,52,55,47,61,78,44,63,88,48,77,63,69,71,64,57,62,49,81,78,75,78,83,125

Secondary structure (DSSP, 8-state):
------------PPBP-EEEEEEB-TTT----EEEEEEPTTSSEEEE-TT--EEEEPBTTB----GGGGSSEE-TTT--EESSGGGSBEEETTTTEEEPP-S-HHHHHHHHHTHHHHHHTTGGGT--SGGGSSSPPHHHHHHHHHHHHHHHHHHHHTT-TTHHHHHHHHHHHHHHHHHHHH----HHHHHHHHHHHHHHHHHT--SSTHHHHHHHHHHHHHHHHTT-HHHHHHHHHHHHHHHHHHHHHHTT-TT---HHHHHHHHHHHHHHHTTT-GGGGT-SS------

Foldseek 3Di:
DDDDDDPPDDQDDAAAQKDWFFFAQPQPRRGRFIQIDGHPPSFDWDAAQLGDTDTHDDSRHDTDPCLLRQWGADQPQRDIDRDRLQTWHQDPVVRDTRHHPDDPQLSVCSNVCSVVLCVLLVVLPDHRCCNPPVHDLSSSLSNLSNQLVSLVSCVVVPPFCSLVSNLSSLVSNQLSCCVPVVDGDLVSLVSSLVSLVVCLVVVRDPDPLVNLSSLSSNLSSCLVVVNNVRNVVSLVVLVVVLVVLVVVCVVPVVRDSVSSCVSNVSSVVCNVCSVPPCSVVPSHPPPPPD

pLDDT: mean 89.46, std 14.8, range [27.44, 98.62]